Protein AF-A0A959ED00-F1 (afdb_monomer)

Nearest PDB structures (foldseek):
  4ecg-assembly1_A  TM=7.908E-01  e=2.233E-05  Parabacteroides distasonis ATCC 8503
  7xrx-assembly2_B  TM=7.151E-01  e=1.431E-04  Pseudomonas aeruginosa PAO1
  4k0d-assembly1_B  TM=6.100E-01  e=2.423E-02  Anaeromyxobacter dehalogenans 2CP-C
  9jr3-assembly1_R  TM=2.227E-01  e=6.399E-01  Homo sapiens
  9jr2-assembly1_R  TM=2.114E-01  e=5.129E-01  Homo sapiens

Solvent-accessible surface area (backbone atoms only — not comparable to full-atom values): 15881 Å² total; per-residue (Å²): 137,88,83,83,84,86,88,86,85,85,83,84,81,86,80,83,89,78,89,81,84,88,86,88,79,88,84,85,74,87,70,72,66,60,67,70,60,62,77,76,73,77,82,73,72,82,81,67,90,62,58,95,82,68,64,95,68,62,54,44,62,52,38,44,49,44,44,66,71,44,51,51,52,40,42,52,49,32,40,52,29,31,50,49,27,40,54,29,46,55,51,21,74,78,53,69,44,71,72,32,52,51,51,28,52,49,29,46,52,53,26,54,56,42,41,68,76,44,62,43,58,65,52,67,44,29,44,76,63,34,44,59,39,39,41,54,26,69,50,46,38,66,70,54,35,51,51,34,30,74,68,65,60,79,82,69,80,70,40,85,48,37,46,37,30,54,34,29,50,35,34,66,73,44,54,76,37,98,43,71,67,54,35,49,50,48,51,60,28,85,93,47,48,30,50,37,54,46,54,52,49,43,43,51,51,51,39,52,54,44,44,50,28,41,38,29,44,77,72,69,49,45,48,60,57,46,29,69,33,68,62,82,49,90,82,15,43,59,40,48,52,54,51,29,43,49,50,42,50,47,44,46,54,45,51,52,44,17,38,20,70,1,75,72,47,86,68,49,61,33,69,83,39,29,74,84,62,87

Structure (mmCIF, N/CA/C/O backbone):
data_AF-A0A959ED00-F1
#
_entry.id   AF-A0A959ED00-F1
#
loop_
_atom_site.group_PDB
_atom_site.id
_atom_site.type_symbol
_atom_site.label_atom_id
_atom_site.label_alt_id
_atom_site.label_comp_id
_atom_site.label_asym_id
_atom_site.label_entity_id
_atom_site.label_seq_id
_atom_site.pdbx_PDB_ins_code
_atom_site.Cartn_x
_atom_site.Cartn_y
_atom_site.Cartn_z
_atom_site.occupancy
_atom_site.B_iso_or_equiv
_atom_site.auth_seq_id
_atom_site.auth_comp_id
_atom_site.auth_asym_id
_atom_site.auth_atom_id
_atom_site.pdbx_PDB_model_num
ATOM 1 N N . MET A 1 1 ? -18.065 -37.333 17.021 1.00 40.34 1 MET A N 1
ATOM 2 C CA . MET A 1 1 ? -18.243 -37.596 15.577 1.00 40.34 1 MET A CA 1
ATOM 3 C C . MET A 1 1 ? -17.037 -38.395 15.111 1.00 40.34 1 MET A C 1
ATOM 5 O O . MET A 1 1 ? -15.941 -37.860 15.110 1.00 40.34 1 MET A O 1
ATOM 9 N N . ASN A 1 2 ? -17.226 -39.690 14.846 1.00 28.91 2 ASN A N 1
ATOM 10 C CA . ASN A 1 2 ? -16.173 -40.612 14.413 1.00 28.91 2 ASN A CA 1
ATOM 11 C C . ASN A 1 2 ? -16.111 -40.617 12.882 1.00 28.91 2 ASN A C 1
ATOM 13 O O . ASN A 1 2 ? -17.100 -40.988 12.251 1.00 28.91 2 ASN A O 1
ATOM 17 N N . TYR A 1 3 ? -14.968 -40.255 12.298 1.00 34.22 3 TYR A N 1
ATOM 18 C CA . TYR A 1 3 ? -14.706 -40.455 10.873 1.00 34.22 3 TYR A CA 1
ATOM 19 C C . TYR A 1 3 ? -13.852 -41.709 10.682 1.00 34.22 3 TYR A C 1
ATOM 21 O O . TYR A 1 3 ? -12.717 -41.794 11.142 1.00 34.22 3 TYR A O 1
ATOM 29 N N . ASN A 1 4 ? -14.458 -42.698 10.028 1.00 33.34 4 ASN A N 1
ATOM 30 C CA . ASN A 1 4 ? -13.874 -43.980 9.660 1.00 33.34 4 ASN A CA 1
ATOM 31 C C . ASN A 1 4 ? -13.193 -43.818 8.290 1.00 33.34 4 ASN A C 1
ATOM 33 O O . ASN A 1 4 ? -13.868 -43.539 7.299 1.00 33.34 4 ASN A O 1
ATOM 37 N N . LEU A 1 5 ? -11.871 -43.980 8.232 1.00 38.84 5 LEU A N 1
ATOM 38 C CA . LEU A 1 5 ? -11.115 -44.054 6.981 1.00 38.84 5 LEU A CA 1
ATOM 39 C C . LEU A 1 5 ? -11.203 -45.487 6.442 1.00 38.84 5 LEU A C 1
ATOM 41 O O . LEU A 1 5 ? -10.890 -46.436 7.154 1.00 38.84 5 LEU A O 1
ATOM 45 N N . ASN A 1 6 ? -11.639 -45.637 5.192 1.00 40.72 6 ASN A N 1
ATOM 46 C CA . ASN A 1 6 ? -11.704 -46.909 4.472 1.00 40.72 6 ASN A CA 1
ATOM 47 C C . ASN A 1 6 ? -10.416 -47.097 3.644 1.00 40.72 6 ASN A C 1
ATOM 49 O O . ASN A 1 6 ? -10.216 -46.341 2.691 1.00 40.72 6 ASN A O 1
ATOM 53 N N . PRO A 1 7 ? -9.541 -48.068 3.959 1.00 46.56 7 PRO A N 1
ATOM 54 C CA . PRO A 1 7 ? -8.414 -48.424 3.114 1.00 46.56 7 PRO A CA 1
ATOM 55 C C . PRO A 1 7 ? -8.768 -49.702 2.354 1.00 46.56 7 PRO A C 1
ATOM 57 O O . PRO A 1 7 ? -8.994 -50.714 3.002 1.00 46.56 7 PRO A O 1
ATOM 60 N N . ASN A 1 8 ? -8.841 -49.671 1.019 1.00 36.94 8 ASN A N 1
ATOM 61 C CA . ASN A 1 8 ? -8.553 -50.805 0.119 1.00 36.94 8 ASN A CA 1
ATOM 62 C C . ASN A 1 8 ? -9.025 -50.491 -1.311 1.00 36.94 8 ASN A C 1
ATOM 64 O O . ASN A 1 8 ? -10.190 -50.692 -1.642 1.00 36.94 8 ASN A O 1
ATOM 68 N N . LEU A 1 9 ? -8.100 -50.101 -2.191 1.00 36.09 9 LEU A N 1
ATOM 69 C CA . LEU A 1 9 ? -8.256 -50.314 -3.631 1.00 36.09 9 LEU A CA 1
ATOM 70 C C . LEU A 1 9 ? -6.921 -50.817 -4.204 1.00 36.09 9 LEU A C 1
ATOM 72 O O . LEU A 1 9 ? -6.078 -50.053 -4.661 1.00 36.09 9 LEU A O 1
ATOM 76 N N . ASN A 1 10 ? -6.718 -52.133 -4.121 1.00 36.78 10 ASN A N 1
ATOM 77 C CA . ASN A 1 10 ? -5.646 -52.844 -4.815 1.00 36.78 10 ASN A CA 1
ATOM 78 C C . ASN A 1 10 ? -6.100 -53.125 -6.256 1.00 36.78 10 ASN A C 1
ATOM 80 O O . ASN A 1 10 ? -6.962 -53.978 -6.468 1.00 36.78 10 ASN A O 1
ATOM 84 N N . LEU A 1 11 ? -5.513 -52.447 -7.247 1.00 35.88 11 LEU A N 1
ATOM 85 C CA . LEU A 1 11 ? -5.621 -52.847 -8.654 1.00 35.88 11 LEU A CA 1
ATOM 86 C C . LEU A 1 11 ? -4.475 -53.808 -9.004 1.00 35.88 11 LEU A C 1
ATOM 88 O O . LEU A 1 11 ? -3.349 -53.395 -9.262 1.00 35.88 11 LEU A O 1
ATOM 92 N N . ASN A 1 12 ? -4.790 -55.104 -9.031 1.00 36.34 12 ASN A N 1
ATOM 93 C CA . ASN A 1 12 ? -3.949 -56.149 -9.613 1.00 36.34 12 ASN A CA 1
ATOM 94 C C . ASN A 1 12 ? -4.150 -56.188 -11.137 1.00 36.34 12 ASN A C 1
ATOM 96 O O . ASN A 1 12 ? -5.190 -56.643 -11.614 1.00 36.34 12 ASN A O 1
ATOM 100 N N . LEU A 1 13 ? -3.149 -55.757 -11.906 1.00 36.47 13 LEU A N 1
ATOM 101 C CA . LEU A 1 13 ? -3.079 -55.967 -13.356 1.00 36.47 13 LEU A CA 1
ATOM 102 C C . LEU A 1 13 ? -2.233 -57.216 -13.648 1.00 36.47 13 LEU A C 1
ATOM 104 O O . LEU A 1 13 ? -1.008 -57.165 -13.700 1.00 36.47 13 LEU A O 1
ATOM 108 N N . ASN A 1 14 ? -2.913 -58.349 -13.839 1.00 38.00 14 ASN A N 1
ATOM 109 C CA . ASN A 1 14 ? -2.342 -59.574 -14.399 1.00 38.00 14 ASN A CA 1
ATOM 110 C C . ASN A 1 14 ? -2.213 -59.423 -15.923 1.00 38.00 14 ASN A C 1
ATOM 112 O O . ASN A 1 14 ? -3.215 -59.501 -16.634 1.00 38.00 14 ASN A O 1
ATOM 116 N N . LEU A 1 15 ? -0.993 -59.246 -16.436 1.00 38.25 15 LEU A N 1
ATOM 117 C CA . LEU A 1 15 ? -0.709 -59.337 -17.870 1.00 38.25 15 LEU A CA 1
ATOM 118 C C . LEU A 1 15 ? -0.074 -60.692 -18.194 1.00 38.25 15 LEU A C 1
ATOM 120 O O . LEU A 1 15 ? 1.008 -61.047 -17.733 1.00 38.25 15 LEU A O 1
ATOM 124 N N . ASN A 1 16 ? -0.824 -61.452 -18.983 1.00 36.69 16 ASN A N 1
ATOM 125 C CA . ASN A 1 16 ? -0.569 -62.822 -19.393 1.00 36.69 16 ASN A CA 1
ATOM 126 C C . ASN A 1 16 ? 0.487 -62.839 -20.518 1.00 36.69 16 ASN A C 1
ATOM 128 O O . ASN A 1 16 ? 0.230 -62.371 -21.627 1.00 36.69 16 ASN A O 1
ATOM 132 N N . LEU A 1 17 ? 1.686 -63.353 -20.233 1.00 40.28 17 LEU A N 1
ATOM 133 C CA . LEU A 1 17 ? 2.778 -63.505 -21.199 1.00 40.28 17 LEU A CA 1
ATOM 134 C C . LEU A 1 17 ? 2.593 -64.791 -22.014 1.00 40.28 17 LEU A C 1
ATOM 136 O O . LEU A 1 17 ? 3.079 -65.850 -21.621 1.00 40.28 17 LEU A O 1
ATOM 140 N N . ASN A 1 18 ? 1.958 -64.691 -23.183 1.00 38.94 18 ASN A N 1
ATOM 141 C CA . ASN A 1 18 ? 2.002 -65.758 -24.183 1.00 38.94 18 ASN A CA 1
ATOM 142 C C . ASN A 1 18 ? 3.029 -65.444 -25.275 1.00 38.94 18 ASN A C 1
ATOM 144 O O . ASN A 1 18 ? 2.849 -64.569 -26.119 1.00 38.94 18 ASN A O 1
ATOM 148 N N . LYS A 1 19 ? 4.117 -66.218 -25.239 1.00 45.34 19 LYS A N 1
ATOM 149 C CA . LYS A 1 19 ? 5.114 -66.371 -26.299 1.00 45.34 19 LYS A CA 1
ATOM 150 C C . LYS A 1 19 ? 4.460 -66.944 -27.554 1.00 45.34 19 LYS A C 1
ATOM 152 O O . LYS A 1 19 ? 3.891 -68.024 -27.474 1.00 45.34 19 LYS A O 1
ATOM 157 N N . THR A 1 20 ? 4.670 -66.314 -28.707 1.00 39.03 20 THR A N 1
ATOM 158 C CA . THR A 1 20 ? 4.864 -67.015 -29.989 1.00 39.03 20 THR A CA 1
ATOM 159 C C . THR A 1 20 ? 5.664 -66.133 -30.959 1.00 39.03 20 THR A C 1
ATOM 161 O O . THR A 1 20 ? 5.238 -65.065 -31.376 1.00 39.03 20 THR A O 1
ATOM 164 N N . THR A 1 21 ? 6.851 -66.601 -31.322 1.00 41.66 21 THR A N 1
ATOM 165 C CA . THR A 1 21 ? 7.478 -66.423 -32.644 1.00 41.66 21 THR A CA 1
ATOM 166 C C . THR A 1 21 ? 7.529 -67.840 -33.253 1.00 41.66 21 THR A C 1
ATOM 168 O O . THR A 1 21 ? 7.563 -68.784 -32.454 1.00 41.66 21 THR A O 1
ATOM 171 N N . PRO A 1 22 ? 7.541 -68.065 -34.593 1.00 45.81 22 PRO A N 1
ATOM 172 C CA . PRO A 1 22 ? 8.470 -67.365 -35.485 1.00 45.81 22 PRO A CA 1
ATOM 173 C C . PRO A 1 22 ? 8.115 -67.223 -36.995 1.00 45.81 22 PRO A C 1
ATOM 175 O O . PRO A 1 22 ? 7.184 -67.819 -37.519 1.00 45.81 22 PRO A O 1
ATOM 178 N N . MET A 1 23 ? 9.024 -66.501 -37.671 1.00 36.38 23 MET A N 1
ATOM 179 C CA . MET A 1 23 ? 9.561 -66.706 -39.034 1.00 36.38 23 MET A CA 1
ATOM 180 C C . MET A 1 23 ? 8.878 -66.094 -40.280 1.00 36.38 23 MET A C 1
ATOM 182 O O . MET A 1 23 ? 7.854 -66.553 -40.765 1.00 36.38 23 MET A O 1
ATOM 186 N N . LEU A 1 24 ? 9.683 -65.204 -40.889 1.00 39.94 24 LEU A N 1
ATOM 187 C CA . LEU A 1 24 ? 9.955 -65.010 -42.324 1.00 39.94 24 LEU A CA 1
ATOM 188 C C . LEU A 1 24 ? 8.980 -64.159 -43.156 1.00 39.94 24 LEU A C 1
ATOM 190 O O . LEU A 1 24 ? 8.046 -64.673 -43.751 1.00 39.94 24 LEU A O 1
ATOM 194 N N . SER A 1 25 ? 9.409 -62.935 -43.475 1.00 35.31 25 SER A N 1
ATOM 195 C CA . SER A 1 25 ? 9.790 -62.663 -44.866 1.00 35.31 25 SER A CA 1
ATOM 196 C C . SER A 1 25 ? 10.824 -61.545 -44.956 1.00 35.31 25 SER A C 1
ATOM 198 O O . SER A 1 25 ? 10.741 -60.529 -44.273 1.00 35.31 25 SER A O 1
ATOM 200 N N . LYS A 1 26 ? 11.810 -61.787 -45.820 1.00 52.16 26 LYS A N 1
ATOM 201 C CA . LYS A 1 26 ? 12.806 -60.849 -46.347 1.00 52.16 26 LYS A CA 1
ATOM 202 C C . LYS A 1 26 ? 12.167 -59.519 -46.785 1.00 52.16 26 LYS A C 1
ATOM 204 O O . LYS A 1 26 ? 10.967 -59.479 -47.004 1.00 52.16 26 LYS A O 1
ATOM 209 N N . TYR A 1 27 ? 13.024 -58.512 -46.980 1.00 45.66 27 TYR A N 1
ATOM 210 C CA . TYR A 1 27 ? 12.819 -57.192 -47.613 1.00 45.66 27 TYR A CA 1
ATOM 211 C C . TYR A 1 27 ? 12.960 -56.009 -46.641 1.00 45.66 27 TYR A C 1
ATOM 213 O O . TYR A 1 27 ? 12.000 -55.430 -46.153 1.00 45.66 27 TYR A O 1
ATOM 221 N N . PHE A 1 28 ? 14.219 -55.630 -46.412 1.00 52.16 28 PHE A N 1
ATOM 222 C CA . PHE A 1 28 ? 14.605 -54.267 -46.046 1.00 52.16 28 PHE A CA 1
ATOM 223 C C . PHE A 1 28 ? 14.540 -53.386 -47.308 1.00 52.16 28 PHE A C 1
ATOM 225 O O . PHE A 1 28 ? 15.007 -53.816 -48.364 1.00 52.16 28 PHE A O 1
ATOM 232 N N . PRO A 1 29 ? 14.067 -52.140 -47.189 1.00 44.75 29 PRO A N 1
ATOM 233 C CA . PRO A 1 29 ? 14.896 -51.016 -47.632 1.00 44.75 29 PRO A CA 1
ATOM 234 C C . PRO A 1 29 ? 14.849 -49.918 -46.555 1.00 44.75 29 PRO A C 1
ATOM 236 O O . PRO A 1 29 ? 13.807 -49.337 -46.283 1.00 44.75 29 PRO A O 1
ATOM 239 N N . HIS A 1 30 ? 15.884 -49.730 -45.735 1.00 46.16 30 HIS A N 1
ATOM 240 C CA . HIS A 1 30 ? 16.976 -48.745 -45.878 1.00 46.16 30 HIS A CA 1
ATOM 241 C C . HIS A 1 30 ? 16.571 -47.289 -46.220 1.00 46.16 30 HIS A C 1
ATOM 243 O O . HIS A 1 30 ? 17.440 -46.426 -46.262 1.00 46.16 30 HIS A O 1
ATOM 249 N N . SER A 1 31 ? 15.281 -46.963 -46.353 1.00 48.56 31 SER A N 1
ATOM 250 C CA . SER A 1 31 ? 14.802 -45.612 -46.691 1.00 48.56 31 SER A CA 1
ATOM 251 C C . SER A 1 31 ? 14.265 -44.797 -45.510 1.00 48.56 31 SER A C 1
ATOM 253 O O . SER A 1 31 ? 13.971 -43.624 -45.698 1.00 48.56 31 SER A O 1
ATOM 255 N N . LEU A 1 32 ? 14.189 -45.348 -44.290 1.00 47.22 32 LEU A N 1
ATOM 256 C CA . LEU A 1 32 ? 13.779 -44.575 -43.102 1.00 47.22 32 LEU A CA 1
ATOM 257 C C . LEU A 1 32 ? 14.931 -44.090 -42.208 1.00 47.22 32 LEU A C 1
ATOM 259 O O . LEU A 1 32 ? 14.713 -43.231 -41.362 1.00 47.22 32 LEU A O 1
ATOM 263 N N . ILE A 1 33 ? 16.160 -44.577 -42.402 1.00 49.53 33 ILE A N 1
ATOM 264 C CA . ILE A 1 33 ? 17.316 -44.161 -41.581 1.00 49.53 33 ILE A CA 1
ATOM 265 C C . ILE A 1 33 ? 18.069 -42.976 -42.215 1.00 49.53 33 ILE A C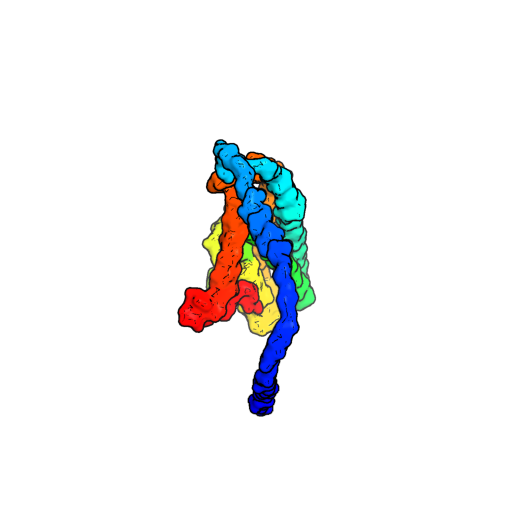 1
ATOM 267 O O . ILE A 1 33 ? 18.738 -42.222 -41.517 1.00 49.53 33 ILE A O 1
ATOM 271 N N . VAL A 1 34 ? 17.885 -42.720 -43.514 1.00 48.66 34 VAL A N 1
ATOM 272 C CA . VAL A 1 34 ? 18.532 -41.586 -44.200 1.00 48.66 34 VAL A CA 1
ATOM 273 C C . VAL A 1 34 ? 17.790 -40.260 -43.962 1.00 48.66 34 VAL A C 1
ATOM 275 O O . VAL A 1 34 ? 18.415 -39.204 -43.968 1.00 48.66 34 VAL A O 1
ATOM 278 N N . LEU A 1 35 ? 16.488 -40.285 -43.646 1.00 47.22 35 LEU A N 1
ATOM 279 C CA . LEU A 1 35 ? 15.715 -39.061 -43.385 1.00 47.22 35 LEU A CA 1
ATOM 280 C C . LEU A 1 35 ? 15.913 -38.505 -41.958 1.00 47.22 35 LEU A C 1
ATOM 282 O O . LEU A 1 35 ? 15.714 -37.317 -41.731 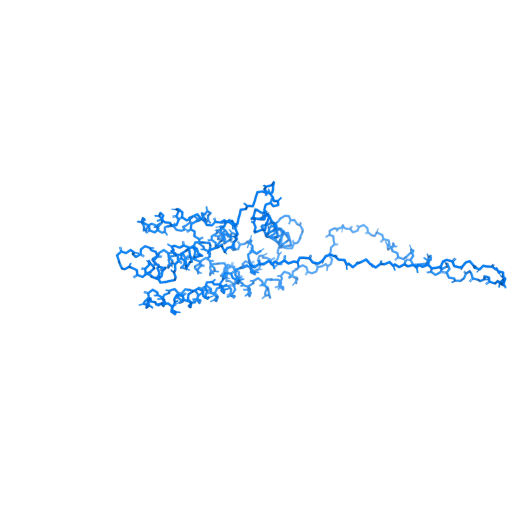1.00 47.22 35 LEU A O 1
ATOM 286 N N . SER A 1 36 ? 16.384 -39.331 -41.015 1.00 49.16 36 SER A N 1
ATOM 287 C CA . SER A 1 36 ? 16.730 -38.900 -39.650 1.00 49.16 36 SER A CA 1
ATOM 288 C C . SER A 1 36 ? 18.163 -38.356 -39.523 1.00 49.16 36 SER A C 1
ATOM 290 O O . SER A 1 36 ? 18.494 -37.771 -38.496 1.00 49.16 36 SER A O 1
ATOM 292 N N . GLY A 1 37 ? 19.012 -38.537 -40.543 1.00 52.59 37 GLY A N 1
ATOM 293 C CA . GLY A 1 37 ? 20.396 -38.040 -40.558 1.00 52.59 37 GLY A CA 1
ATOM 294 C C . GLY A 1 37 ? 20.579 -36.678 -41.236 1.00 52.59 37 GLY A C 1
ATOM 295 O O . GLY A 1 37 ? 21.601 -36.033 -41.036 1.00 52.59 37 GLY A O 1
ATOM 296 N N . ILE A 1 38 ? 19.596 -36.216 -42.017 1.00 52.25 38 ILE A N 1
ATOM 297 C CA . ILE A 1 38 ? 19.691 -34.960 -42.787 1.00 52.25 38 ILE A CA 1
ATOM 298 C C . ILE A 1 38 ? 19.173 -33.747 -41.988 1.00 52.25 38 ILE A C 1
ATOM 300 O O . ILE A 1 38 ? 19.571 -32.620 -42.259 1.00 52.25 38 ILE A O 1
ATOM 304 N N . LEU A 1 39 ? 18.381 -33.963 -40.930 1.00 50.84 39 LEU A N 1
ATOM 305 C CA . LEU A 1 39 ? 17.915 -32.896 -40.027 1.00 50.84 39 LEU A CA 1
ATOM 306 C C . LEU A 1 39 ? 18.934 -32.492 -38.944 1.00 50.84 39 LEU A C 1
ATOM 308 O O . LEU A 1 39 ? 18.686 -31.548 -38.203 1.00 50.84 39 LEU A O 1
ATOM 312 N N . LEU A 1 40 ? 20.085 -33.169 -38.855 1.00 51.22 40 LEU A N 1
ATOM 313 C CA . LEU A 1 40 ? 21.154 -32.840 -37.899 1.00 51.22 40 LEU A CA 1
ATOM 314 C C . LEU A 1 40 ? 22.288 -31.997 -38.507 1.00 51.22 40 LEU A C 1
ATOM 316 O O . LEU A 1 40 ? 23.241 -31.676 -37.806 1.00 51.22 40 LEU A O 1
ATOM 320 N N . LEU A 1 41 ? 22.200 -31.623 -39.790 1.00 50.47 41 LEU A N 1
ATOM 321 C CA . LEU A 1 41 ? 23.260 -30.882 -40.492 1.00 50.47 41 LEU A CA 1
ATOM 322 C C . LEU A 1 41 ? 22.850 -29.474 -40.958 1.00 50.47 41 LEU A C 1
ATOM 324 O O . LEU A 1 41 ? 23.625 -28.826 -41.652 1.00 50.47 41 LEU A O 1
ATOM 328 N N . SER A 1 42 ? 21.678 -28.964 -40.561 1.00 48.94 42 SER A N 1
ATOM 329 C CA . SER A 1 42 ? 21.234 -27.602 -40.917 1.00 48.94 42 SER A CA 1
ATOM 330 C C . SER A 1 42 ? 21.244 -26.599 -39.755 1.00 48.94 42 SER A C 1
ATOM 332 O O . SER A 1 42 ? 20.601 -25.561 -39.860 1.00 48.94 42 SER A O 1
ATOM 334 N N . ALA A 1 43 ? 21.945 -26.885 -38.651 1.00 47.69 43 ALA A N 1
ATOM 335 C CA . ALA A 1 43 ? 22.008 -25.998 -37.478 1.00 47.69 43 ALA A CA 1
ATOM 336 C C . ALA A 1 43 ? 23.365 -25.294 -37.274 1.00 47.69 43 ALA A C 1
ATOM 338 O O . ALA A 1 43 ? 23.580 -24.676 -36.239 1.00 47.69 43 ALA A O 1
ATOM 339 N N . CYS A 1 44 ? 24.263 -25.334 -38.259 1.00 47.47 44 CYS A N 1
ATOM 340 C CA . CYS A 1 44 ? 25.434 -24.459 -38.282 1.00 47.47 44 CYS A CA 1
ATOM 341 C C . CYS A 1 44 ? 25.336 -23.544 -39.501 1.00 47.47 44 CYS A C 1
ATOM 343 O O . CYS A 1 44 ? 25.874 -23.845 -40.565 1.00 47.47 44 CYS A O 1
ATOM 345 N N . SER A 1 45 ? 24.622 -22.428 -39.350 1.00 45.12 45 SER A N 1
ATOM 346 C CA . SER A 1 45 ? 24.979 -21.228 -40.102 1.00 45.12 45 SER A CA 1
ATOM 347 C C . SER A 1 45 ? 26.404 -20.850 -39.709 1.00 45.12 45 SER A C 1
ATOM 349 O O . SER A 1 45 ? 26.743 -20.916 -38.529 1.00 45.12 45 SER A O 1
ATOM 351 N N . GLU A 1 46 ? 27.235 -20.500 -40.687 1.00 45.31 46 GLU A N 1
ATOM 352 C CA . GLU A 1 46 ? 28.574 -19.969 -40.448 1.00 45.31 46 GLU A CA 1
ATOM 353 C C . GLU A 1 46 ? 28.505 -18.866 -39.385 1.00 45.31 46 GLU A C 1
ATOM 355 O O . GLU A 1 46 ? 27.831 -17.853 -39.586 1.00 45.31 46 GLU A O 1
ATOM 360 N N . ASP A 1 47 ? 29.183 -19.094 -38.256 1.00 50.16 47 ASP A N 1
ATOM 361 C CA . ASP A 1 47 ? 29.422 -18.100 -37.213 1.00 50.16 47 ASP A CA 1
ATOM 362 C C . ASP A 1 47 ? 30.201 -16.947 -37.853 1.00 50.16 47 ASP A C 1
ATOM 364 O O . ASP A 1 47 ? 31.434 -16.919 -37.912 1.00 50.16 47 ASP A O 1
ATOM 368 N N . LYS A 1 48 ? 29.467 -15.967 -38.380 1.00 50.47 48 LYS A N 1
ATOM 369 C CA . LYS A 1 48 ? 29.995 -14.614 -38.446 1.00 50.47 48 LYS A CA 1
ATOM 370 C C . LYS A 1 48 ? 30.201 -14.235 -36.995 1.00 50.47 48 LYS A C 1
ATOM 372 O O . LYS A 1 48 ? 29.241 -14.291 -36.239 1.00 50.47 48 LYS A O 1
ATOM 377 N N . GLY A 1 49 ? 31.435 -13.910 -36.617 1.00 51.03 49 GLY A N 1
ATOM 378 C CA . GLY A 1 49 ? 31.793 -13.429 -35.284 1.00 51.03 49 GLY A CA 1
ATOM 379 C C . GLY A 1 49 ? 31.095 -12.110 -34.946 1.00 51.03 49 GLY A C 1
ATOM 380 O O . GLY A 1 49 ? 31.747 -11.074 -34.850 1.00 51.03 49 GLY A O 1
ATOM 381 N N . GLY A 1 50 ? 29.773 -12.156 -34.821 1.00 55.03 50 GLY A N 1
ATOM 382 C CA . GLY A 1 50 ? 28.939 -11.142 -34.220 1.00 55.03 50 GLY A CA 1
ATOM 383 C C . GLY A 1 50 ? 29.142 -11.204 -32.721 1.00 55.03 50 GLY A C 1
ATOM 384 O O . GLY A 1 50 ? 29.448 -12.251 -32.141 1.00 55.03 50 GLY A O 1
ATOM 385 N N . ASN A 1 51 ? 29.029 -10.049 -32.088 1.00 55.69 51 ASN A N 1
ATOM 386 C CA . ASN A 1 51 ? 29.053 -9.994 -30.641 1.00 55.69 51 ASN A CA 1
ATOM 387 C C . ASN A 1 51 ? 27.882 -10.865 -30.127 1.00 55.69 51 ASN A C 1
ATOM 389 O O . ASN A 1 51 ? 26.766 -10.672 -30.593 1.00 55.69 51 ASN A O 1
ATOM 393 N N . PRO A 1 52 ? 28.060 -11.811 -29.185 1.00 55.91 52 PRO A N 1
ATOM 394 C CA . PRO A 1 52 ? 26.931 -12.548 -28.599 1.00 55.91 52 PRO A CA 1
ATOM 395 C C . PRO A 1 52 ? 25.919 -11.630 -27.880 1.00 55.91 52 PRO A C 1
ATOM 397 O O . PRO A 1 52 ? 24.837 -12.076 -27.508 1.00 55.91 52 PRO A O 1
ATOM 400 N N . CYS A 1 53 ? 26.260 -10.348 -27.701 1.00 54.19 53 CYS A N 1
ATOM 401 C CA . CYS A 1 53 ? 25.377 -9.275 -27.246 1.00 54.19 53 CYS A CA 1
ATOM 402 C C . CYS A 1 53 ? 24.781 -8.419 -28.388 1.00 54.19 53 CYS A C 1
ATOM 404 O O . CYS A 1 53 ? 24.047 -7.473 -28.107 1.00 54.19 53 CYS A O 1
ATOM 406 N N . GLU A 1 54 ? 25.119 -8.684 -29.653 1.00 50.44 54 GLU A N 1
ATOM 407 C CA . GLU A 1 54 ? 24.482 -8.074 -30.823 1.00 50.44 54 GLU A CA 1
ATOM 408 C C . GLU A 1 54 ? 23.110 -8.721 -30.990 1.00 50.44 54 GLU A C 1
ATOM 410 O O . GLU A 1 54 ? 22.977 -9.928 -31.183 1.00 50.44 54 GLU A O 1
ATOM 415 N N . SER A 1 55 ? 22.073 -7.916 -30.822 1.00 62.97 55 SER A N 1
ATOM 416 C CA . SER A 1 55 ? 20.699 -8.3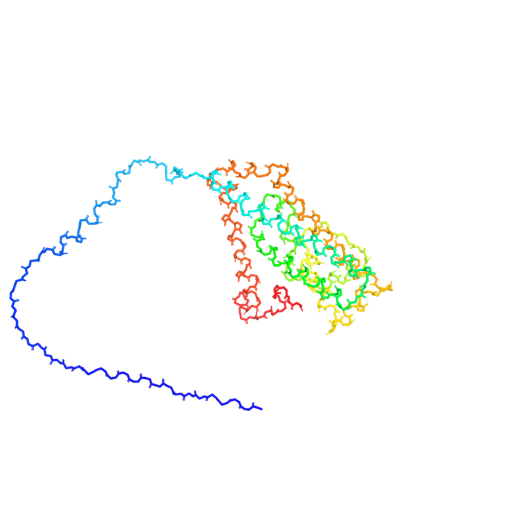79 -30.823 1.00 62.97 55 SER A CA 1
ATOM 417 C C . SER A 1 55 ? 19.871 -7.369 -31.599 1.00 62.97 55 SER A C 1
ATOM 419 O O . SER A 1 55 ? 19.713 -6.238 -31.144 1.00 62.97 55 SER A O 1
ATOM 421 N N . ASP A 1 56 ? 19.269 -7.815 -32.702 1.00 67.44 56 ASP A N 1
ATOM 422 C CA . ASP A 1 56 ? 18.278 -7.061 -33.489 1.00 67.44 56 ASP A CA 1
ATOM 423 C C . ASP A 1 56 ? 16.937 -6.889 -32.741 1.00 67.44 56 ASP A C 1
ATOM 425 O O . ASP A 1 56 ? 15.929 -6.467 -33.305 1.00 67.44 56 ASP A O 1
ATOM 429 N N . PHE A 1 57 ? 16.879 -7.275 -31.462 1.00 81.62 57 PHE A N 1
ATOM 430 C CA . PHE A 1 57 ? 15.696 -7.111 -30.634 1.00 81.62 57 PHE A CA 1
ATOM 431 C C . PHE A 1 57 ? 15.421 -5.631 -30.344 1.00 81.62 57 PHE A C 1
ATOM 433 O O . PHE A 1 57 ? 16.208 -4.945 -29.690 1.00 81.62 57 PHE A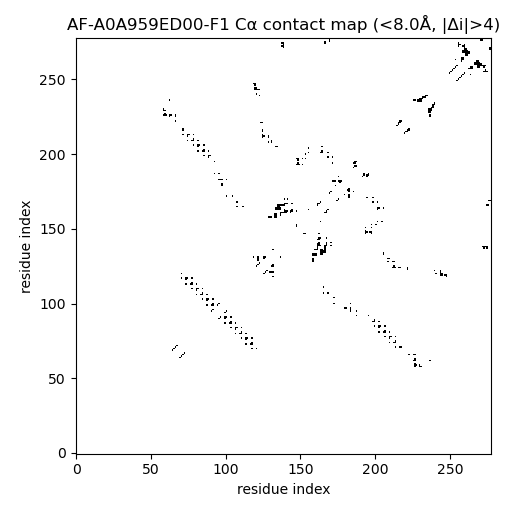 O 1
ATOM 440 N N . GLU A 1 58 ? 14.240 -5.179 -30.761 1.00 87.62 58 GLU A N 1
ATOM 441 C CA . GLU A 1 58 ? 13.714 -3.828 -30.552 1.00 87.62 58 GLU A CA 1
ATOM 442 C C . GLU A 1 58 ? 13.338 -3.581 -29.077 1.00 87.62 58 GLU A C 1
ATOM 444 O O . GLU A 1 58 ? 12.166 -3.492 -28.697 1.00 87.62 58 GLU A O 1
ATOM 449 N N . GLN A 1 59 ? 14.352 -3.467 -28.211 1.00 91.94 59 GLN A N 1
ATOM 450 C CA . GLN A 1 59 ? 14.186 -3.257 -26.768 1.00 91.94 59 GLN A CA 1
ATOM 451 C C . GLN A 1 59 ? 13.338 -2.029 -26.450 1.00 91.94 59 GLN A C 1
ATOM 453 O O . GLN A 1 59 ? 12.478 -2.078 -25.575 1.00 91.94 59 GLN A O 1
ATOM 458 N N . LYS A 1 60 ? 13.533 -0.937 -27.193 1.00 94.75 60 LYS A N 1
ATOM 459 C CA . LYS A 1 60 ? 12.771 0.296 -26.993 1.00 94.75 60 LYS A CA 1
ATOM 460 C C . LYS A 1 60 ? 11.271 0.082 -27.213 1.00 94.75 60 LYS A C 1
ATOM 462 O O . LYS A 1 60 ? 10.469 0.601 -26.441 1.00 94.75 60 LYS A O 1
ATOM 467 N N . SER A 1 61 ? 10.882 -0.718 -28.208 1.00 95.50 61 SER A N 1
ATOM 468 C CA . SER A 1 61 ? 9.477 -1.076 -28.440 1.00 95.50 61 SER A CA 1
ATOM 469 C C . SER A 1 61 ? 8.916 -1.961 -27.328 1.00 95.50 61 SER A C 1
ATOM 471 O O . SER A 1 61 ? 7.788 -1.732 -26.890 1.00 95.50 61 SER A O 1
ATOM 473 N N . LEU A 1 62 ? 9.698 -2.927 -26.825 1.00 95.50 62 LEU A N 1
ATOM 474 C CA . LEU A 1 62 ? 9.313 -3.711 -25.647 1.00 95.50 62 LEU A CA 1
ATOM 475 C C . LEU A 1 62 ? 9.072 -2.794 -24.443 1.00 95.50 62 LEU A C 1
ATOM 477 O O . LEU A 1 62 ? 8.025 -2.881 -23.808 1.00 95.50 62 LEU A O 1
ATOM 481 N N . PHE A 1 63 ? 10.023 -1.915 -24.130 1.00 97.25 63 PHE A N 1
ATOM 482 C CA . PHE A 1 63 ? 9.948 -1.050 -22.956 1.00 97.25 63 PHE A CA 1
ATOM 483 C C . PHE A 1 63 ? 8.823 -0.028 -23.065 1.00 97.25 63 PHE A C 1
ATOM 485 O O . PHE A 1 63 ? 8.140 0.203 -22.073 1.00 97.25 63 PHE A O 1
ATOM 492 N N . ALA A 1 64 ? 8.572 0.520 -24.257 1.00 98.19 64 ALA A N 1
ATOM 493 C CA . ALA A 1 64 ? 7.408 1.366 -24.497 1.00 98.19 64 ALA A CA 1
ATOM 494 C C . ALA A 1 64 ? 6.110 0.608 -24.194 1.00 98.19 64 ALA A C 1
ATOM 496 O O . ALA A 1 64 ? 5.287 1.089 -23.425 1.00 98.19 64 ALA A O 1
ATOM 497 N N . ASN A 1 65 ? 5.963 -0.621 -24.697 1.00 98.31 65 ASN A N 1
ATOM 498 C CA . ASN A 1 65 ? 4.789 -1.438 -24.401 1.00 98.31 65 ASN A CA 1
ATOM 499 C C . ASN A 1 65 ? 4.654 -1.763 -22.901 1.00 98.31 65 ASN A C 1
ATOM 501 O O . ASN A 1 65 ? 3.557 -1.691 -22.354 1.00 98.31 65 ASN A O 1
ATOM 505 N N . VAL A 1 66 ? 5.752 -2.112 -22.226 1.00 98.31 66 VAL A N 1
ATOM 506 C CA . VAL A 1 66 ? 5.746 -2.407 -20.784 1.00 98.31 66 VAL A CA 1
ATOM 507 C C . VAL A 1 66 ? 5.375 -1.166 -19.967 1.00 98.31 66 VAL A C 1
ATOM 509 O O . VAL A 1 66 ? 4.536 -1.257 -19.073 1.00 98.31 66 VAL A O 1
ATOM 512 N N . ALA A 1 67 ? 5.938 -0.001 -20.285 1.00 98.62 67 ALA A N 1
ATOM 513 C CA . ALA A 1 67 ? 5.598 1.243 -19.604 1.00 98.62 67 ALA A CA 1
ATOM 514 C C . ALA A 1 67 ? 4.125 1.621 -19.837 1.00 98.62 67 ALA A C 1
ATOM 516 O O . ALA A 1 67 ? 3.376 1.796 -18.876 1.00 98.62 67 ALA A O 1
ATOM 517 N N . ASP A 1 68 ? 3.697 1.675 -21.099 1.00 98.69 68 ASP A N 1
ATOM 518 C CA . ASP A 1 68 ? 2.407 2.250 -21.501 1.00 98.69 68 ASP A CA 1
ATOM 519 C C . ASP A 1 68 ? 1.214 1.356 -21.207 1.00 98.69 68 ASP A C 1
ATOM 521 O O . ASP A 1 68 ? 0.134 1.854 -20.900 1.00 98.69 68 ASP A O 1
ATOM 525 N N . ASN A 1 69 ? 1.393 0.039 -21.317 1.00 98.62 69 ASN A N 1
ATOM 526 C CA . ASN A 1 69 ? 0.283 -0.909 -21.256 1.00 98.62 69 ASN A CA 1
ATOM 527 C C . ASN A 1 69 ? 0.287 -1.760 -19.981 1.00 98.62 69 ASN A C 1
ATOM 529 O O . ASN A 1 69 ? -0.701 -2.445 -19.712 1.00 98.62 69 ASN A O 1
ATOM 533 N N . ILE A 1 70 ? 1.360 -1.721 -19.181 1.00 98.56 70 ILE A N 1
ATOM 534 C CA . ILE A 1 70 ? 1.482 -2.534 -17.963 1.00 98.56 70 ILE A CA 1
ATOM 535 C C . ILE A 1 70 ? 1.724 -1.655 -16.736 1.00 98.56 70 ILE A C 1
ATOM 537 O O . ILE A 1 70 ? 0.856 -1.600 -15.862 1.00 98.56 70 ILE A O 1
ATOM 541 N N . ILE A 1 71 ? 2.861 -0.958 -16.671 1.00 98.75 71 ILE A N 1
ATOM 542 C CA . ILE A 1 71 ? 3.298 -0.259 -15.453 1.00 98.75 71 ILE A CA 1
ATOM 543 C C . ILE A 1 71 ? 2.425 0.967 -15.171 1.00 98.75 71 ILE A C 1
ATOM 545 O O . ILE A 1 71 ? 1.789 1.035 -14.119 1.00 98.75 71 ILE A O 1
ATOM 549 N N . ILE A 1 72 ? 2.333 1.905 -16.120 1.00 98.81 72 ILE A N 1
ATOM 550 C CA . ILE A 1 72 ? 1.566 3.147 -15.942 1.00 98.81 72 ILE A CA 1
ATOM 551 C C . ILE A 1 72 ? 0.080 2.849 -15.681 1.00 98.81 72 ILE A C 1
ATOM 553 O O . ILE A 1 72 ? -0.459 3.359 -14.696 1.00 98.81 72 ILE A O 1
ATOM 557 N N . PRO A 1 73 ? -0.601 1.978 -16.458 1.00 98.88 73 PRO A N 1
ATOM 558 C CA . PRO A 1 73 ? -1.977 1.599 -16.147 1.00 98.88 73 PRO A CA 1
ATOM 559 C C . PRO A 1 73 ? -2.116 0.873 -14.805 1.00 98.88 73 PRO A C 1
ATOM 561 O O . PRO A 1 73 ? -3.150 0.988 -14.153 1.00 98.88 73 PRO A O 1
ATOM 564 N N . GLY A 1 74 ? -1.101 0.110 -14.388 1.00 98.81 74 GLY A N 1
ATOM 565 C CA . GLY A 1 74 ? -1.062 -0.550 -13.086 1.00 98.81 74 GLY A CA 1
ATOM 566 C C . GLY A 1 74 ? -1.074 0.449 -11.931 1.00 98.81 74 GLY A C 1
ATOM 567 O O . GLY A 1 74 ? -1.929 0.341 -11.051 1.00 98.81 74 GLY A O 1
ATOM 568 N N . TYR A 1 75 ? -0.172 1.433 -11.957 1.00 98.88 75 TYR A N 1
ATOM 569 C CA . TYR A 1 75 ? -0.124 2.493 -10.946 1.00 98.88 75 TYR A CA 1
ATOM 570 C C . TYR A 1 75 ? -1.330 3.428 -11.014 1.00 98.88 75 TYR A C 1
ATOM 572 O O . TYR A 1 75 ? -1.806 3.874 -9.974 1.00 98.88 75 TYR A O 1
ATOM 580 N N . SER A 1 76 ? -1.875 3.678 -12.207 1.00 98.88 76 SER A N 1
ATOM 581 C CA . SER A 1 76 ? -3.121 4.433 -12.362 1.00 98.88 76 SER A CA 1
ATOM 582 C C . SER A 1 76 ? -4.296 3.725 -11.680 1.00 98.88 76 SER A C 1
ATOM 584 O O . SER A 1 76 ? -5.035 4.365 -10.937 1.00 98.88 76 SER A O 1
ATOM 586 N N . ARG A 1 77 ? -4.428 2.401 -11.847 1.00 98.88 77 ARG A N 1
ATOM 587 C CA . ARG A 1 77 ? -5.438 1.611 -11.124 1.00 98.88 77 ARG A CA 1
ATOM 588 C C . ARG A 1 77 ? -5.201 1.605 -9.617 1.00 98.88 77 ARG A C 1
ATOM 590 O O . ARG A 1 77 ? -6.152 1.799 -8.878 1.00 98.88 77 ARG A O 1
ATOM 597 N N . LEU A 1 78 ? -3.954 1.434 -9.164 1.00 98.88 78 LEU A N 1
ATOM 598 C CA . LEU A 1 78 ? -3.634 1.496 -7.733 1.00 98.88 78 LEU A CA 1
ATOM 599 C C . LEU A 1 78 ? -4.045 2.837 -7.119 1.00 98.88 78 LEU A C 1
ATOM 601 O O . LEU A 1 78 ? -4.667 2.846 -6.069 1.00 98.88 78 LEU A O 1
ATOM 605 N N . ASN A 1 79 ? -3.756 3.955 -7.786 1.00 98.88 79 ASN A N 1
ATOM 606 C CA . ASN A 1 79 ? -4.189 5.274 -7.323 1.00 98.88 79 ASN A CA 1
ATOM 607 C C . ASN A 1 79 ? -5.714 5.412 -7.278 1.00 98.88 79 ASN A C 1
ATOM 609 O O . ASN A 1 79 ? -6.236 6.020 -6.351 1.00 98.88 79 ASN A O 1
ATOM 613 N N . GLY A 1 80 ? -6.428 4.825 -8.244 1.00 98.88 80 GLY A N 1
ATOM 614 C CA . GLY A 1 80 ? -7.888 4.743 -8.201 1.00 98.88 80 GLY A CA 1
ATOM 615 C C . GLY A 1 80 ? -8.390 4.030 -6.944 1.00 98.88 80 GLY A C 1
ATOM 616 O O . GLY A 1 80 ? -9.246 4.567 -6.247 1.00 98.88 80 GLY A O 1
ATOM 617 N N . GLU A 1 81 ? -7.813 2.872 -6.611 1.00 98.94 81 GLU A N 1
ATOM 618 C CA . GLU A 1 81 ? -8.210 2.136 -5.405 1.00 98.94 81 GLU A CA 1
ATOM 619 C C . GLU A 1 81 ? -7.796 2.840 -4.109 1.00 98.94 81 GLU A C 1
ATOM 621 O O . GLU A 1 81 ? -8.599 2.918 -3.186 1.00 98.94 81 GLU A O 1
ATOM 626 N N . LEU A 1 82 ? -6.605 3.448 -4.046 1.00 98.94 82 LEU A N 1
ATOM 627 C CA . LEU A 1 82 ? -6.186 4.243 -2.884 1.00 98.94 82 LEU A CA 1
ATOM 628 C C . LEU A 1 82 ? -7.110 5.441 -2.644 1.00 98.94 82 LEU A C 1
ATOM 630 O O . LEU A 1 82 ? -7.419 5.751 -1.496 1.00 98.94 82 LEU A O 1
ATOM 634 N N . SER A 1 83 ? -7.597 6.076 -3.712 1.00 98.88 83 SER A N 1
ATOM 635 C CA . SER A 1 83 ? -8.575 7.157 -3.597 1.00 98.88 83 SER A CA 1
ATOM 636 C C . SER A 1 83 ? -9.940 6.642 -3.125 1.00 98.88 83 SER A C 1
ATOM 638 O O . SER A 1 83 ? -10.567 7.247 -2.256 1.00 98.88 83 SER A O 1
ATOM 640 N N . ASN A 1 84 ? -10.381 5.474 -3.608 1.00 98.88 84 ASN A N 1
ATOM 641 C CA . ASN A 1 84 ? -11.582 4.810 -3.089 1.00 98.88 84 ASN A CA 1
ATOM 642 C C . ASN A 1 84 ? -11.439 4.463 -1.598 1.00 98.88 84 ASN A C 1
ATOM 644 O O . ASN A 1 84 ? -12.370 4.689 -0.824 1.00 98.88 84 ASN A O 1
ATOM 648 N N . LEU A 1 85 ? -10.272 3.961 -1.186 1.00 98.94 85 LEU A N 1
ATOM 649 C CA . LEU A 1 85 ? -9.943 3.684 0.209 1.00 98.94 85 LEU A CA 1
ATOM 650 C C . LEU A 1 85 ? -9.987 4.962 1.047 1.00 98.94 85 LEU A C 1
ATOM 652 O O . LEU A 1 85 ? -10.663 4.975 2.072 1.00 98.94 85 LEU A O 1
ATOM 656 N N . ARG A 1 86 ? -9.368 6.053 0.578 1.00 98.88 86 ARG A N 1
ATOM 657 C CA . ARG A 1 86 ? -9.418 7.369 1.228 1.00 98.88 86 ARG A CA 1
ATOM 658 C C . ARG A 1 86 ? -10.852 7.843 1.451 1.00 98.88 86 ARG A C 1
ATOM 660 O O . ARG A 1 86 ? -11.206 8.195 2.574 1.00 98.88 86 ARG A O 1
ATOM 667 N N . LEU A 1 87 ? -11.690 7.788 0.417 1.00 98.88 87 LEU A N 1
ATOM 668 C CA . LEU A 1 87 ? -13.098 8.182 0.507 1.00 98.88 87 LEU A CA 1
ATOM 669 C C . LEU A 1 87 ? -13.890 7.299 1.481 1.00 98.88 87 LEU A C 1
ATOM 671 O O . LEU A 1 87 ? -14.708 7.811 2.248 1.00 98.88 87 LEU A O 1
ATOM 675 N N . ALA A 1 88 ? -13.650 5.985 1.481 1.00 98.88 88 ALA A N 1
ATOM 676 C CA . ALA A 1 88 ? -14.294 5.067 2.418 1.00 98.88 88 ALA A CA 1
ATOM 677 C C . ALA A 1 88 ? -13.857 5.335 3.869 1.00 98.88 88 ALA A C 1
ATOM 679 O O . ALA A 1 88 ? -14.694 5.313 4.772 1.00 98.88 88 ALA A O 1
ATOM 680 N N . THR A 1 89 ? -12.576 5.650 4.092 1.00 98.88 89 THR A N 1
ATOM 681 C CA . THR A 1 89 ? -12.052 6.038 5.408 1.00 98.88 89 THR A CA 1
ATOM 682 C C . THR A 1 89 ? -12.698 7.330 5.905 1.00 98.88 89 THR A C 1
ATOM 684 O O . THR A 1 89 ? -13.185 7.367 7.032 1.00 98.88 89 THR A O 1
ATOM 687 N N . GLU A 1 90 ? -12.777 8.364 5.066 1.00 98.62 90 GLU A N 1
ATOM 688 C CA . GLU A 1 90 ? -13.395 9.647 5.428 1.00 98.62 90 GLU A CA 1
ATOM 689 C C . GLU A 1 90 ? -14.895 9.503 5.727 1.00 98.62 90 GLU A C 1
ATOM 691 O O . GLU A 1 90 ? -15.411 10.107 6.670 1.00 98.62 90 GLU A O 1
ATOM 696 N N . LEU A 1 91 ? -15.607 8.678 4.953 1.00 98.69 91 LEU A N 1
ATOM 697 C CA . LEU A 1 91 ? -17.025 8.401 5.178 1.00 98.69 91 LEU A CA 1
ATOM 698 C C . LEU A 1 91 ? -17.260 7.633 6.486 1.00 98.69 91 LEU A C 1
ATOM 700 O O . LEU A 1 91 ? -18.195 7.953 7.232 1.00 98.69 91 LEU A O 1
ATOM 704 N N . PHE A 1 92 ? -16.409 6.645 6.776 1.00 98.75 92 PHE A N 1
ATOM 705 C CA . PHE A 1 92 ? -16.413 5.937 8.051 1.00 98.75 92 PHE A CA 1
ATOM 706 C C . PHE A 1 92 ? -16.150 6.899 9.215 1.00 98.75 92 PHE A C 1
ATOM 708 O O . PHE A 1 92 ? -16.927 6.901 10.165 1.00 98.75 92 PHE A O 1
ATOM 715 N N . ALA A 1 93 ? -15.133 7.761 9.120 1.00 97.69 93 ALA A N 1
ATOM 716 C CA . ALA A 1 93 ? -14.784 8.710 10.177 1.00 97.69 93 ALA A CA 1
ATOM 717 C C . ALA A 1 93 ? -15.925 9.697 10.486 1.00 97.69 93 ALA A C 1
ATOM 719 O O . ALA A 1 93 ? -16.217 9.984 11.646 1.00 97.69 93 ALA A O 1
ATOM 720 N N . GLN A 1 94 ? -16.628 10.171 9.451 1.00 97.62 94 GLN A N 1
ATOM 721 C CA . GLN A 1 94 ? -17.767 11.082 9.604 1.00 97.62 94 GLN A CA 1
ATOM 722 C C . GLN A 1 94 ? -19.018 10.402 10.172 1.00 97.62 94 GLN A C 1
ATOM 724 O O . GLN A 1 94 ? -19.781 11.030 10.910 1.00 97.62 94 GLN A O 1
ATOM 729 N N . THR A 1 95 ? -19.268 9.144 9.798 1.00 97.81 95 THR A N 1
ATOM 730 C CA . THR A 1 95 ? -20.491 8.413 10.170 1.00 97.81 95 THR A CA 1
ATOM 731 C C . THR A 1 95 ? -20.210 6.953 10.551 1.00 97.81 95 THR A C 1
ATOM 733 O O . THR A 1 95 ? -20.631 6.035 9.836 1.00 97.81 95 THR A O 1
ATOM 736 N N . PRO A 1 96 ? -19.526 6.701 11.685 1.00 98.06 96 PRO A N 1
ATOM 737 C CA . PRO A 1 96 ? -19.108 5.352 12.042 1.00 98.06 96 PRO A CA 1
ATOM 738 C C . PRO A 1 96 ? -20.308 4.427 12.242 1.00 98.06 96 PRO A C 1
ATOM 740 O O . PRO A 1 96 ? -21.256 4.737 12.965 1.00 98.06 96 PRO A O 1
ATOM 743 N N . SER A 1 97 ? -20.279 3.282 11.569 1.00 98.56 97 SER A N 1
ATOM 744 C CA . SER A 1 97 ? -21.282 2.222 11.687 1.00 98.56 97 SER A CA 1
ATOM 745 C C . SER A 1 97 ? -20.729 0.925 11.101 1.00 98.56 97 SER A C 1
ATOM 747 O O . SER A 1 97 ? -19.795 0.972 10.301 1.00 98.56 97 SER A O 1
ATOM 749 N N . LEU A 1 98 ? -21.325 -0.223 11.441 1.00 98.69 98 LEU A N 1
ATOM 750 C CA . LEU A 1 98 ? -20.916 -1.516 10.874 1.00 98.69 98 LEU A CA 1
ATOM 751 C C . LEU A 1 98 ? -20.950 -1.525 9.331 1.00 98.69 98 LEU A C 1
ATOM 753 O O . LEU A 1 98 ? -19.939 -1.887 8.740 1.00 98.69 98 LEU A O 1
ATOM 757 N N . PRO A 1 99 ? -22.004 -1.023 8.646 1.00 98.75 99 PRO A N 1
ATOM 758 C CA . PRO A 1 99 ? -21.983 -0.950 7.184 1.00 98.75 99 PRO A CA 1
ATOM 759 C C . PRO A 1 99 ? -20.841 -0.097 6.616 1.00 98.75 99 PRO A C 1
ATOM 761 O O . PRO A 1 99 ? -20.327 -0.406 5.546 1.00 98.75 99 PRO A O 1
ATOM 764 N N . GLN A 1 100 ? -20.431 0.976 7.305 1.00 98.69 100 GLN A N 1
ATOM 765 C CA . GLN A 1 100 ? -19.291 1.777 6.849 1.00 98.69 100 GLN A CA 1
ATOM 766 C C . GLN A 1 100 ? -17.947 1.117 7.152 1.00 98.69 100 GLN A C 1
ATOM 768 O O . GLN A 1 100 ? -17.022 1.270 6.359 1.00 98.69 100 GLN A O 1
ATOM 773 N N . LEU A 1 101 ? -17.842 0.358 8.246 1.00 98.81 101 LEU A N 1
ATOM 774 C CA . LEU A 1 101 ? -16.670 -0.472 8.519 1.00 98.81 101 LEU A CA 1
ATOM 775 C C . LEU A 1 101 ? -16.505 -1.546 7.433 1.00 98.81 101 LEU A C 1
ATOM 777 O O . LEU A 1 101 ? -15.407 -1.717 6.911 1.00 98.81 101 LEU A O 1
ATOM 781 N N . ASP A 1 102 ? -17.596 -2.198 7.025 1.00 98.81 102 ASP A N 1
ATOM 782 C CA . ASP A 1 102 ? -17.593 -3.181 5.934 1.00 98.81 102 ASP A CA 1
ATOM 783 C C . ASP A 1 102 ? -17.199 -2.552 4.588 1.00 98.81 102 ASP A C 1
ATOM 785 O O . ASP A 1 102 ? -16.385 -3.112 3.852 1.00 98.81 102 ASP A O 1
ATOM 789 N N . ASN A 1 103 ? -17.718 -1.359 4.274 1.00 98.81 103 ASN A N 1
ATOM 790 C CA . ASN A 1 103 ? -17.329 -0.624 3.065 1.00 98.81 103 ASN A CA 1
ATOM 791 C C . ASN A 1 103 ? -15.835 -0.260 3.070 1.00 98.81 103 ASN A C 1
ATOM 793 O O . ASN A 1 103 ? -15.154 -0.436 2.059 1.00 98.81 103 ASN A O 1
ATOM 797 N N . LEU A 1 104 ? -15.318 0.218 4.207 1.00 98.88 104 LEU A N 1
ATOM 798 C CA . LEU A 1 104 ? -13.900 0.527 4.387 1.00 98.88 104 LEU A CA 1
ATOM 799 C C . LEU A 1 104 ? -13.027 -0.721 4.211 1.00 98.88 104 LEU A C 1
ATOM 801 O O . LEU A 1 104 ? -12.036 -0.686 3.484 1.00 98.88 104 LEU A O 1
ATOM 805 N N . ARG A 1 105 ? -13.425 -1.841 4.814 1.00 98.88 105 ARG A N 1
ATOM 806 C CA . ARG A 1 105 ? -12.756 -3.138 4.665 1.00 98.88 105 ARG A CA 1
ATOM 807 C C . ARG A 1 105 ? -12.747 -3.626 3.215 1.00 98.88 105 ARG A C 1
ATOM 809 O O . ARG A 1 105 ? -11.711 -4.095 2.749 1.00 98.88 105 ARG A O 1
ATOM 816 N N . SER A 1 106 ? -13.847 -3.462 2.478 1.00 98.94 106 SER A N 1
ATOM 817 C CA . SER A 1 106 ? -13.893 -3.783 1.044 1.00 98.94 106 SER A CA 1
ATOM 818 C C . SER A 1 106 ? -12.888 -2.944 0.250 1.00 98.94 106 SER A C 1
ATOM 820 O O . SER A 1 106 ? -12.082 -3.500 -0.492 1.00 98.94 106 SER A O 1
ATOM 822 N N . ALA A 1 107 ? -12.874 -1.623 0.454 1.00 98.94 107 ALA A N 1
ATOM 823 C CA . ALA A 1 107 ? -11.941 -0.729 -0.234 1.00 98.94 107 ALA A CA 1
ATOM 824 C C . ALA A 1 107 ? -10.471 -1.019 0.127 1.00 98.94 107 ALA A C 1
ATOM 826 O O . ALA A 1 107 ? -9.580 -0.906 -0.721 1.00 98.94 107 ALA A O 1
ATOM 827 N N . PHE A 1 108 ? -10.212 -1.436 1.371 1.00 98.94 108 PHE A N 1
ATOM 828 C CA . PHE A 1 108 ? -8.903 -1.908 1.817 1.00 98.94 108 PHE A CA 1
ATOM 829 C C . PHE A 1 108 ? -8.469 -3.159 1.039 1.00 98.94 108 PHE A C 1
ATOM 831 O O . PHE A 1 108 ? -7.370 -3.172 0.483 1.00 98.94 108 PHE A O 1
ATOM 838 N N . VAL A 1 109 ? -9.334 -4.175 0.934 1.00 98.88 109 VAL A N 1
ATOM 839 C CA . VAL A 1 109 ? -9.038 -5.417 0.197 1.00 98.88 109 VAL A CA 1
ATOM 840 C C . VAL A 1 109 ? -8.797 -5.148 -1.289 1.00 98.88 109 VAL A C 1
ATOM 842 O O . VAL A 1 109 ? -7.845 -5.691 -1.859 1.00 98.88 109 VAL A O 1
ATOM 845 N N . ASP A 1 110 ? -9.608 -4.293 -1.916 1.00 98.88 110 ASP A N 1
ATOM 846 C CA . ASP A 1 110 ? -9.456 -3.929 -3.329 1.00 98.88 110 ASP A CA 1
ATOM 847 C C . ASP A 1 110 ? -8.118 -3.212 -3.577 1.00 98.88 110 ASP A C 1
ATOM 849 O O . ASP A 1 110 ? -7.351 -3.595 -4.471 1.00 98.88 110 ASP A O 1
ATOM 853 N N . SER A 1 111 ? -7.771 -2.252 -2.714 1.00 98.94 111 SER A N 1
ATOM 854 C CA . SER A 1 111 ? -6.491 -1.532 -2.761 1.00 98.94 111 SER A CA 1
ATOM 855 C C . SER A 1 111 ? -5.297 -2.457 -2.568 1.00 98.94 111 SER A C 1
ATOM 857 O O . SER A 1 111 ? -4.336 -2.409 -3.340 1.00 98.94 111 SER A O 1
ATOM 859 N N . TYR A 1 112 ? -5.360 -3.333 -1.565 1.00 98.75 112 TYR A N 1
ATOM 860 C CA . TYR A 1 112 ? -4.269 -4.245 -1.248 1.00 98.75 112 TYR A CA 1
ATOM 861 C C . TYR A 1 112 ? -4.071 -5.273 -2.369 1.00 98.75 112 TYR A C 1
ATOM 863 O O . TYR A 1 112 ? -2.946 -5.537 -2.799 1.00 98.75 112 TYR A O 1
ATOM 871 N N . THR A 1 113 ? -5.165 -5.780 -2.941 1.00 98.69 113 THR A N 1
ATOM 872 C CA . THR A 1 113 ? -5.134 -6.675 -4.105 1.00 98.69 113 THR A CA 1
ATOM 873 C C . THR A 1 113 ? -4.530 -5.988 -5.327 1.00 98.69 113 THR A C 1
ATOM 875 O O . THR A 1 113 ? -3.718 -6.582 -6.045 1.00 98.69 113 THR A O 1
ATOM 878 N N . GLN A 1 114 ? -4.900 -4.733 -5.585 1.00 98.75 114 GLN A N 1
ATOM 879 C CA . GLN A 1 114 ? -4.348 -3.973 -6.700 1.00 98.75 114 GLN A CA 1
ATOM 880 C C . GLN A 1 114 ? -2.860 -3.655 -6.490 1.00 98.75 114 GLN A C 1
ATOM 882 O O . GLN A 1 114 ? -2.088 -3.733 -7.450 1.00 98.75 114 GLN A O 1
ATOM 887 N N . TRP A 1 115 ? -2.430 -3.390 -5.253 1.00 98.62 115 TRP A N 1
ATOM 888 C CA . TRP A 1 115 ? -1.018 -3.238 -4.894 1.00 98.62 115 TRP A CA 1
ATOM 889 C C . TRP A 1 115 ? -0.194 -4.479 -5.256 1.00 98.62 115 TRP A C 1
ATOM 891 O O . TRP A 1 115 ? 0.847 -4.346 -5.904 1.00 98.62 115 TRP A O 1
ATOM 901 N N . GLN A 1 116 ? -0.686 -5.690 -4.959 1.00 97.81 116 GLN A N 1
ATOM 902 C CA . GLN A 1 116 ? 0.020 -6.933 -5.317 1.00 97.81 116 GLN A CA 1
ATOM 903 C C . GLN A 1 116 ? 0.331 -7.031 -6.820 1.00 97.81 116 GLN A C 1
ATOM 905 O O . GLN A 1 116 ? 1.322 -7.640 -7.215 1.00 97.81 116 GLN A O 1
ATOM 910 N N . ARG A 1 117 ? -0.478 -6.406 -7.688 1.00 97.88 117 ARG A N 1
ATOM 911 C CA . ARG A 1 117 ? -0.256 -6.428 -9.145 1.00 97.88 117 ARG A CA 1
ATOM 912 C C . ARG A 1 117 ? 0.908 -5.548 -9.599 1.00 97.88 117 ARG A C 1
ATOM 914 O O . ARG A 1 117 ? 1.416 -5.761 -10.701 1.00 97.88 117 ARG A O 1
ATOM 921 N N . VAL A 1 118 ? 1.311 -4.571 -8.789 1.00 98.44 118 VAL A N 1
ATOM 922 C CA . VAL A 1 118 ? 2.361 -3.596 -9.129 1.00 98.44 118 VAL A CA 1
ATOM 923 C C . VAL A 1 118 ? 3.571 -3.635 -8.197 1.00 98.44 118 VAL A C 1
ATOM 925 O O . VAL A 1 118 ? 4.584 -3.030 -8.521 1.00 98.44 118 VAL A O 1
ATOM 928 N N . ALA A 1 119 ? 3.523 -4.399 -7.103 1.00 97.69 119 ALA A N 1
ATOM 929 C CA . ALA A 1 119 ? 4.605 -4.528 -6.118 1.00 97.69 119 ALA A CA 1
ATOM 930 C C . ALA A 1 119 ? 5.951 -5.036 -6.693 1.00 97.69 119 ALA A C 1
ATOM 932 O O . ALA A 1 119 ? 7.011 -4.874 -6.078 1.00 97.69 119 ALA A O 1
ATOM 933 N N . GLN A 1 120 ? 5.917 -5.652 -7.878 1.00 97.31 120 GLN A N 1
ATOM 934 C CA . GLN A 1 120 ? 7.100 -6.071 -8.633 1.00 97.31 120 GLN A CA 1
ATOM 935 C C . GLN A 1 120 ? 7.784 -4.932 -9.406 1.00 97.31 120 GLN A C 1
ATOM 937 O O . GLN A 1 120 ? 8.823 -5.165 -10.001 1.00 97.31 120 GLN A O 1
ATOM 942 N N . PHE A 1 121 ? 7.211 -3.731 -9.480 1.00 98.19 121 PHE A N 1
ATOM 943 C CA . PHE A 1 121 ? 7.777 -2.610 -10.241 1.00 98.19 121 PHE A CA 1
ATOM 944 C C . PHE A 1 121 ? 8.497 -1.608 -9.324 1.00 98.19 121 PHE A C 1
ATOM 946 O O . PHE A 1 121 ? 8.354 -0.402 -9.481 1.00 98.19 121 PHE A O 1
ATOM 953 N N . GLU A 1 122 ? 9.286 -2.105 -8.366 1.00 97.38 122 GLU A N 1
ATOM 954 C CA . GLU A 1 122 ? 10.020 -1.291 -7.380 1.00 97.38 122 GLU A CA 1
ATOM 955 C C . GLU A 1 122 ? 11.333 -0.737 -7.960 1.00 97.38 122 GLU A C 1
ATOM 957 O O . GLU A 1 122 ? 12.436 -1.084 -7.551 1.00 97.38 122 GLU A O 1
ATOM 962 N N . PHE A 1 123 ? 11.221 0.101 -8.985 1.00 98.25 123 PHE A N 1
ATOM 963 C CA . PHE A 1 123 ? 12.351 0.811 -9.580 1.00 98.25 123 PHE A CA 1
ATOM 964 C C . PHE A 1 123 ? 11.920 2.193 -10.056 1.00 98.25 123 PHE A C 1
ATOM 966 O O . PHE A 1 123 ? 10.739 2.437 -10.328 1.00 98.25 123 PHE A O 1
ATOM 973 N N . GLY A 1 124 ? 12.885 3.107 -10.170 1.00 98.06 124 GLY A N 1
ATOM 974 C CA . GLY A 1 124 ? 12.582 4.481 -10.557 1.00 98.06 124 GLY A CA 1
ATOM 975 C C . GLY A 1 124 ? 11.713 5.168 -9.508 1.00 98.06 124 GLY A C 1
ATOM 976 O O . GLY A 1 124 ? 12.033 5.055 -8.328 1.00 98.06 124 GLY A O 1
ATOM 977 N N . PRO A 1 125 ? 10.581 5.794 -9.886 1.00 98.62 125 PRO A N 1
ATOM 978 C CA . PRO A 1 125 ? 9.741 6.523 -8.944 1.00 98.62 125 PRO A CA 1
ATOM 979 C C . PRO A 1 125 ? 9.299 5.680 -7.744 1.00 98.62 125 PRO A C 1
ATOM 981 O O . PRO A 1 125 ? 9.230 6.190 -6.633 1.00 98.62 125 PRO A O 1
ATOM 984 N N . ALA A 1 126 ? 9.027 4.383 -7.934 1.00 98.56 126 ALA A N 1
ATOM 985 C CA . ALA A 1 126 ? 8.622 3.509 -6.832 1.00 98.56 126 ALA A CA 1
ATOM 986 C C . ALA A 1 126 ? 9.749 3.284 -5.815 1.00 98.56 126 ALA A C 1
ATOM 988 O O . ALA A 1 126 ? 9.514 3.392 -4.617 1.00 98.56 126 ALA A O 1
ATOM 989 N N . GLU A 1 127 ? 10.973 3.047 -6.291 1.00 97.94 127 GLU A N 1
ATOM 990 C CA . GLU A 1 127 ? 12.162 2.915 -5.441 1.00 97.94 127 GLU A CA 1
ATOM 991 C C . GLU A 1 127 ? 12.519 4.245 -4.763 1.00 97.94 127 GLU A C 1
ATOM 993 O O . GLU A 1 127 ? 12.838 4.260 -3.577 1.00 97.94 127 GLU A O 1
ATOM 998 N N . GLU A 1 128 ? 12.393 5.373 -5.470 1.00 97.50 128 GLU A N 1
ATOM 999 C CA . GLU A 1 128 ? 12.605 6.719 -4.916 1.00 97.50 128 GLU A CA 1
ATOM 1000 C C . GLU A 1 128 ? 11.655 7.020 -3.749 1.00 97.50 128 GLU A C 1
ATOM 1002 O O . GLU A 1 128 ? 12.055 7.659 -2.775 1.00 97.50 128 GLU A O 1
ATOM 1007 N N . GLN A 1 129 ? 10.414 6.527 -3.821 1.00 97.00 129 GLN A N 1
ATOM 1008 C CA . GLN A 1 129 ? 9.458 6.605 -2.715 1.00 97.00 129 GLN A CA 1
ATOM 1009 C C . GLN A 1 129 ? 9.601 5.459 -1.706 1.00 97.00 129 GLN A C 1
ATOM 1011 O O . GLN A 1 129 ? 8.967 5.511 -0.652 1.00 97.00 129 GLN A O 1
ATOM 1016 N N . MET A 1 130 ? 10.422 4.443 -1.987 1.00 97.06 130 MET A N 1
ATOM 1017 C CA . MET A 1 130 ? 10.492 3.186 -1.231 1.00 97.06 130 MET A CA 1
ATOM 1018 C C . MET A 1 130 ? 9.098 2.570 -1.034 1.00 97.06 130 MET A C 1
ATOM 1020 O O . MET A 1 130 ? 8.689 2.214 0.076 1.00 97.06 130 MET A O 1
ATOM 1024 N N . LEU A 1 131 ? 8.319 2.531 -2.116 1.00 97.62 131 LEU A N 1
ATOM 1025 C CA . LEU A 1 131 ? 6.890 2.251 -2.088 1.00 97.62 131 LEU A CA 1
ATOM 1026 C C . LEU A 1 131 ? 6.586 0.890 -1.453 1.00 97.62 131 LEU A C 1
ATOM 1028 O O . LEU A 1 131 ? 5.646 0.781 -0.667 1.00 97.62 131 LEU A O 1
ATOM 1032 N N . ARG A 1 132 ? 7.400 -0.137 -1.726 1.00 96.75 132 ARG A N 1
ATOM 1033 C CA . ARG A 1 132 ? 7.194 -1.484 -1.183 1.00 96.75 132 ARG A CA 1
ATOM 1034 C C . ARG A 1 132 ? 7.306 -1.527 0.333 1.00 96.75 132 ARG A C 1
ATOM 1036 O O . ARG A 1 132 ? 6.424 -2.102 0.969 1.00 96.75 132 ARG A O 1
ATOM 1043 N N . SER A 1 133 ? 8.350 -0.931 0.909 1.00 95.75 133 SER A N 1
ATOM 1044 C CA . SER A 1 133 ? 8.524 -0.906 2.367 1.00 95.75 133 SER A CA 1
ATOM 1045 C C . SER A 1 133 ? 7.484 -0.002 3.028 1.00 95.75 133 SER A C 1
ATOM 1047 O O . SER A 1 133 ? 6.947 -0.348 4.072 1.00 95.75 133 SER A O 1
ATOM 1049 N N . ARG A 1 134 ? 7.105 1.109 2.382 1.00 96.56 134 ARG A N 1
ATOM 1050 C CA . ARG A 1 134 ? 6.054 1.998 2.897 1.00 96.56 134 ARG A CA 1
ATOM 1051 C C . ARG A 1 134 ? 4.684 1.338 2.941 1.00 96.56 134 ARG A C 1
ATOM 1053 O O . ARG A 1 134 ? 3.950 1.525 3.906 1.00 96.56 134 ARG A O 1
ATOM 1060 N N . PHE A 1 135 ? 4.317 0.625 1.880 1.00 98.12 135 PHE A N 1
ATOM 1061 C CA . PHE A 1 135 ? 2.975 0.068 1.742 1.00 98.12 135 PHE A CA 1
ATOM 1062 C C . PHE A 1 135 ? 2.849 -1.287 2.409 1.00 98.12 135 PHE A C 1
ATOM 1064 O O . PHE A 1 135 ? 1.742 -1.658 2.789 1.00 98.12 135 PHE A O 1
ATOM 1071 N N . ASN A 1 136 ? 3.935 -2.056 2.488 1.00 97.31 136 ASN A N 1
ATOM 1072 C CA . ASN A 1 136 ? 3.812 -3.476 2.757 1.00 97.31 136 ASN A CA 1
ATOM 1073 C C . ASN A 1 136 ? 5.026 -4.108 3.442 1.00 97.31 136 ASN A C 1
ATOM 1075 O O . ASN A 1 136 ? 5.484 -5.176 3.030 1.00 97.31 136 ASN A O 1
ATOM 1079 N N . ASN A 1 137 ? 5.542 -3.468 4.492 1.00 94.1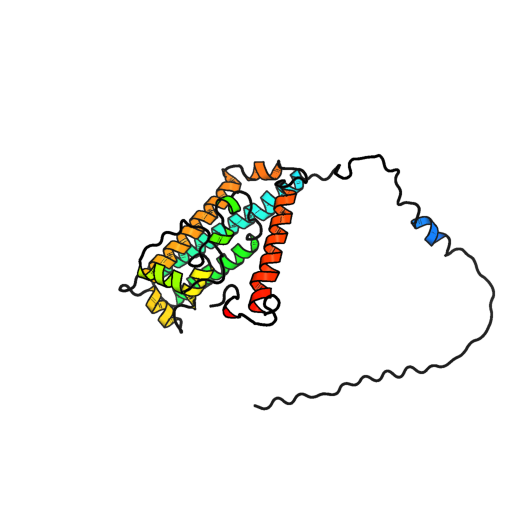9 137 ASN A N 1
ATOM 1080 C CA . ASN A 1 137 ? 6.475 -4.125 5.404 1.00 94.19 137 ASN A CA 1
ATOM 1081 C C . ASN A 1 137 ? 5.695 -5.063 6.333 1.00 94.19 137 ASN A C 1
ATOM 1083 O O . ASN A 1 137 ? 5.021 -4.614 7.260 1.00 94.19 137 ASN A O 1
ATOM 1087 N N . PHE A 1 138 ? 5.730 -6.364 6.049 1.00 93.50 138 PHE A N 1
ATOM 1088 C CA . PHE A 1 138 ? 4.993 -7.378 6.802 1.00 93.50 138 PHE A CA 1
ATOM 1089 C C . PHE A 1 138 ? 5.963 -8.397 7.430 1.00 93.50 138 PHE A C 1
ATOM 1091 O O . PHE A 1 138 ? 7.012 -8.689 6.849 1.00 93.50 138 PHE A O 1
ATOM 1098 N N . PRO A 1 139 ? 5.629 -8.976 8.597 1.00 95.44 139 PRO A N 1
ATOM 1099 C CA . PRO A 1 139 ? 4.401 -8.767 9.373 1.00 95.44 139 PRO A CA 1
ATOM 1100 C C . PRO A 1 139 ? 4.380 -7.415 10.094 1.00 95.44 139 PRO A C 1
ATOM 1102 O O . PRO A 1 139 ? 5.427 -6.895 10.460 1.00 95.44 139 PRO A O 1
ATOM 1105 N N . VAL A 1 140 ? 3.186 -6.874 10.335 1.00 97.19 140 VAL A N 1
ATOM 1106 C CA . VAL A 1 140 ? 3.013 -5.683 11.181 1.00 97.19 140 VAL A CA 1
ATOM 1107 C C . VAL A 1 140 ? 3.589 -5.921 12.582 1.00 97.19 140 VAL A C 1
ATOM 1109 O O . VAL A 1 140 ? 3.608 -7.049 13.078 1.00 97.19 140 VAL A O 1
ATOM 1112 N N . ASN A 1 141 ? 4.029 -4.851 13.236 1.00 97.31 141 ASN A N 1
ATOM 1113 C CA . ASN A 1 141 ? 4.363 -4.798 14.650 1.00 97.31 141 ASN A CA 1
ATOM 1114 C C . ASN A 1 141 ? 3.221 -4.096 15.415 1.00 97.31 141 ASN A C 1
ATOM 1116 O O . ASN A 1 141 ? 3.202 -2.863 15.490 1.00 97.31 141 ASN A O 1
ATOM 1120 N N . PRO A 1 142 ? 2.267 -4.846 16.006 1.00 97.56 142 PRO A N 1
ATOM 1121 C CA . PRO A 1 142 ? 1.133 -4.258 16.716 1.00 97.56 142 PRO A CA 1
ATOM 1122 C C . PRO A 1 142 ? 1.556 -3.332 17.854 1.00 97.56 142 PRO A C 1
ATOM 1124 O O . PRO A 1 142 ? 0.908 -2.324 18.102 1.00 97.56 142 PRO A O 1
ATOM 1127 N N . GLN A 1 143 ? 2.663 -3.633 18.541 1.00 97.88 143 GLN A N 1
ATOM 1128 C CA . GLN A 1 143 ? 3.135 -2.808 19.651 1.00 97.88 143 GLN A CA 1
ATOM 1129 C C . GLN A 1 143 ? 3.570 -1.412 19.185 1.00 97.88 143 GLN A C 1
ATOM 1131 O O . GLN A 1 143 ? 3.326 -0.437 19.894 1.00 97.88 143 GLN A O 1
ATOM 1136 N N . GLU A 1 144 ? 4.188 -1.302 18.007 1.00 96.94 144 GLU A N 1
ATOM 1137 C CA . GLU A 1 144 ? 4.540 -0.003 17.420 1.00 96.94 144 GLU A CA 1
ATOM 1138 C C . GLU A 1 144 ? 3.293 0.751 16.936 1.00 96.94 144 GLU A C 1
ATOM 1140 O O . GLU A 1 144 ? 3.172 1.943 17.220 1.00 96.94 144 GLU A O 1
ATOM 1145 N N . VAL A 1 145 ? 2.322 0.059 16.323 1.00 98.12 145 VAL A N 1
ATOM 1146 C CA . VAL A 1 145 ? 1.025 0.659 15.948 1.00 98.12 145 VAL A CA 1
ATOM 1147 C C . VAL A 1 145 ? 0.310 1.236 17.174 1.00 98.12 145 VAL A C 1
ATOM 1149 O O . VAL A 1 145 ? -0.110 2.393 17.172 1.00 98.12 145 VAL A O 1
ATOM 1152 N N . GLU A 1 146 ? 0.220 0.468 18.261 1.00 97.94 146 GLU A N 1
ATOM 1153 C CA . GLU A 1 146 ? -0.386 0.919 19.518 1.00 97.94 146 GLU A CA 1
ATOM 1154 C C . GLU A 1 146 ? 0.367 2.113 20.125 1.00 97.94 146 GLU A C 1
ATOM 1156 O O . GLU A 1 146 ? -0.251 3.048 20.638 1.00 97.94 146 GLU A O 1
ATOM 1161 N N . ALA A 1 147 ? 1.701 2.133 20.035 1.00 96.88 147 ALA A N 1
ATOM 1162 C CA . ALA A 1 147 ? 2.503 3.262 20.500 1.00 96.88 147 ALA A CA 1
ATOM 1163 C C . ALA A 1 147 ? 2.239 4.537 19.676 1.00 96.88 147 ALA A C 1
ATOM 1165 O O . ALA A 1 147 ? 2.146 5.632 20.243 1.00 96.88 147 ALA A O 1
ATOM 1166 N N . LYS A 1 148 ? 2.063 4.413 18.355 1.00 96.69 148 LYS A N 1
ATOM 1167 C CA . LYS A 1 148 ? 1.672 5.522 17.473 1.00 96.69 148 LYS A CA 1
ATOM 1168 C C . LYS A 1 148 ? 0.290 6.051 17.843 1.00 96.69 148 LYS A C 1
ATOM 1170 O O . LYS A 1 148 ? 0.155 7.242 18.119 1.00 96.69 148 LYS A O 1
ATOM 1175 N N . VAL A 1 149 ? -0.698 5.166 17.975 1.00 97.44 149 VAL A N 1
ATOM 1176 C CA . VAL A 1 149 ? -2.071 5.502 18.394 1.00 97.44 149 VAL A CA 1
ATOM 1177 C C . VAL A 1 149 ? -2.100 6.240 19.737 1.00 97.44 149 VAL A C 1
ATOM 1179 O O . VAL A 1 149 ? -2.799 7.243 19.873 1.00 97.44 149 VAL A O 1
ATOM 1182 N N . GLN A 1 150 ? -1.336 5.772 20.727 1.00 95.94 150 GLN A N 1
ATOM 1183 C CA . GLN A 1 150 ? -1.315 6.358 22.073 1.00 95.94 150 GLN A CA 1
ATOM 1184 C C . GLN A 1 150 ? -0.568 7.691 22.142 1.00 95.94 150 GLN A C 1
ATOM 1186 O O . GLN A 1 150 ? -0.968 8.579 22.895 1.00 95.94 150 GLN A O 1
ATOM 1191 N N . SER A 1 151 ? 0.530 7.828 21.394 1.00 95.06 151 SER A N 1
ATOM 1192 C CA . SER A 1 151 ? 1.336 9.054 21.392 1.00 95.06 151 SER A CA 1
ATOM 1193 C C . SER A 1 151 ? 0.709 10.177 20.568 1.00 95.06 151 SER A C 1
ATOM 1195 O O . SER A 1 151 ? 0.939 11.346 20.874 1.00 95.06 151 SER A O 1
ATOM 1197 N N . GLY A 1 152 ? -0.064 9.836 19.531 1.00 92.69 152 GLY A N 1
ATOM 1198 C CA . GLY A 1 152 ? -0.559 10.795 18.543 1.00 92.69 152 GLY A CA 1
ATOM 1199 C C . GLY A 1 152 ? 0.534 11.332 17.610 1.00 92.69 152 GLY A C 1
ATOM 1200 O O . GLY A 1 152 ? 0.272 12.259 16.845 1.00 92.69 152 GLY A O 1
ATOM 1201 N N . ASP A 1 153 ? 1.753 10.782 17.675 1.00 90.50 153 ASP A N 1
ATOM 1202 C CA . ASP A 1 153 ? 2.868 11.146 16.800 1.00 90.50 153 ASP A CA 1
ATOM 1203 C C . ASP A 1 153 ? 2.871 10.277 15.538 1.00 90.50 153 ASP A C 1
ATOM 1205 O O . ASP A 1 153 ? 3.490 9.210 15.463 1.00 90.50 153 ASP A O 1
ATOM 1209 N N . PHE A 1 154 ? 2.162 10.760 14.524 1.00 92.69 154 PHE A N 1
ATOM 1210 C CA . PHE A 1 154 ? 1.996 10.080 13.244 1.00 92.69 154 PHE A CA 1
ATOM 1211 C C . PHE A 1 154 ? 3.048 10.494 12.210 1.00 92.69 154 PHE A C 1
ATOM 1213 O O . PHE A 1 154 ? 2.734 10.632 11.030 1.00 92.69 154 PHE A O 1
ATOM 1220 N N . ASP A 1 155 ? 4.306 10.693 12.619 1.00 91.94 155 ASP A N 1
ATOM 1221 C CA . ASP A 1 155 ? 5.402 10.761 11.650 1.00 91.94 155 ASP A CA 1
ATOM 1222 C C . ASP A 1 155 ? 5.543 9.417 10.911 1.00 91.94 155 ASP A C 1
ATOM 1224 O O . ASP A 1 155 ? 5.957 8.406 11.491 1.00 91.94 155 ASP A O 1
ATOM 1228 N N . LEU A 1 156 ? 5.176 9.434 9.626 1.00 94.19 156 LEU A N 1
ATOM 1229 C CA . LEU A 1 156 ? 5.263 8.323 8.675 1.00 94.19 156 LEU A CA 1
ATOM 1230 C C . LEU A 1 156 ? 6.418 8.508 7.672 1.00 94.19 156 LEU A C 1
ATOM 1232 O O . LEU A 1 156 ? 6.519 7.770 6.687 1.00 94.19 156 LEU A O 1
ATOM 1236 N N . SER A 1 157 ? 7.313 9.476 7.893 1.00 91.69 157 SER A N 1
ATOM 1237 C CA . SER A 1 157 ? 8.382 9.819 6.950 1.00 91.69 157 SER A CA 1
ATOM 1238 C C . SER A 1 157 ? 9.395 8.693 6.754 1.00 91.69 157 SER A C 1
ATOM 1240 O O . SER A 1 157 ? 9.825 8.484 5.618 1.00 91.69 157 SER A O 1
ATOM 1242 N N . ASN A 1 158 ? 9.723 7.931 7.807 1.00 93.06 158 ASN A N 1
ATOM 1243 C CA . ASN A 1 158 ? 10.622 6.780 7.718 1.00 93.06 158 ASN A CA 1
ATOM 1244 C C . ASN A 1 158 ? 9.958 5.653 6.909 1.00 93.06 158 ASN A C 1
ATOM 1246 O O . ASN A 1 158 ? 8.955 5.110 7.361 1.00 93.06 158 ASN A O 1
ATOM 1250 N N . PRO A 1 159 ? 10.464 5.295 5.720 1.00 86.50 159 PRO A N 1
ATOM 1251 C CA . PRO A 1 159 ? 9.828 4.313 4.849 1.00 86.50 159 PRO A CA 1
ATOM 1252 C C . PRO A 1 159 ? 9.932 2.860 5.319 1.00 86.50 159 PRO A C 1
ATOM 1254 O O . PRO A 1 159 ? 9.158 2.043 4.832 1.00 86.50 159 PRO A O 1
ATOM 1257 N N . ASP A 1 160 ? 10.876 2.529 6.198 1.00 90.44 160 ASP A N 1
ATOM 1258 C CA . ASP A 1 160 ? 11.184 1.149 6.591 1.00 90.44 160 ASP A CA 1
ATOM 1259 C C . ASP A 1 160 ? 10.868 0.921 8.074 1.00 90.44 160 ASP A C 1
ATOM 1261 O O . ASP A 1 160 ? 11.744 0.815 8.934 1.00 90.44 160 ASP A O 1
ATOM 1265 N N . THR A 1 161 ? 9.572 0.923 8.376 1.00 94.50 161 THR A N 1
ATOM 1266 C CA . THR A 1 161 ? 9.007 0.615 9.695 1.00 94.50 161 THR A CA 1
ATOM 1267 C C . THR A 1 161 ? 7.923 -0.448 9.544 1.00 94.50 161 THR A C 1
ATOM 1269 O O . THR A 1 161 ? 7.450 -0.693 8.433 1.00 94.50 161 THR A O 1
ATOM 1272 N N . TYR A 1 162 ? 7.550 -1.111 10.639 1.00 96.38 162 TYR A N 1
ATOM 1273 C CA . TYR A 1 162 ? 6.572 -2.208 10.640 1.00 96.38 162 TYR A CA 1
ATOM 1274 C C . TYR A 1 162 ? 5.226 -1.779 11.247 1.00 96.38 162 TYR A C 1
ATOM 1276 O O . TYR A 1 162 ? 4.429 -2.612 11.664 1.00 96.38 162 TYR A O 1
ATOM 1284 N N . ASP A 1 163 ? 4.965 -0.476 11.309 1.00 96.38 163 ASP A N 1
ATOM 1285 C CA . ASP A 1 163 ? 3.822 0.133 11.994 1.00 96.38 163 ASP A CA 1
ATOM 1286 C C . ASP A 1 163 ? 2.816 0.799 11.043 1.00 96.38 163 ASP A C 1
ATOM 1288 O O . ASP A 1 163 ? 1.848 1.398 11.495 1.00 96.38 163 ASP A O 1
ATOM 1292 N N . LYS A 1 164 ? 2.999 0.680 9.723 1.00 96.88 164 LYS A N 1
ATOM 1293 C CA . LYS A 1 164 ? 2.193 1.395 8.721 1.00 96.88 164 LYS A CA 1
ATOM 1294 C C . LYS A 1 164 ? 1.909 0.575 7.460 1.00 96.88 164 LYS A C 1
ATOM 1296 O O . LYS A 1 164 ? 2.298 -0.586 7.348 1.00 96.88 164 LYS A O 1
ATOM 1301 N N . GLY A 1 165 ? 1.217 1.196 6.506 1.00 98.31 165 GLY A N 1
ATOM 1302 C CA . GLY A 1 165 ? 0.827 0.562 5.249 1.00 98.31 165 GLY A CA 1
ATOM 1303 C C . GLY A 1 165 ? -0.295 -0.463 5.432 1.00 98.31 165 GLY A C 1
ATOM 1304 O O . GLY A 1 165 ? -0.972 -0.489 6.461 1.00 98.31 165 GLY A O 1
ATOM 1305 N N . PHE A 1 166 ? -0.483 -1.334 4.441 1.00 98.75 166 PHE A N 1
ATOM 1306 C CA . PHE A 1 166 ? -1.515 -2.371 4.466 1.00 98.75 166 PHE A CA 1
ATOM 1307 C C . PHE A 1 166 ? -1.446 -3.291 5.695 1.00 98.75 166 PHE A C 1
ATOM 1309 O O . PHE A 1 166 ? -2.508 -3.572 6.238 1.00 98.75 166 PHE A O 1
ATOM 1316 N N . PRO A 1 167 ? -0.270 -3.724 6.198 1.00 98.50 167 PRO A N 1
ATOM 1317 C CA . PRO A 1 167 ? -0.209 -4.560 7.399 1.00 98.50 167 PRO A CA 1
ATOM 1318 C C . PRO A 1 167 ? -0.732 -3.862 8.667 1.00 98.50 167 PRO A C 1
ATOM 1320 O O . PRO A 1 167 ? -1.356 -4.502 9.509 1.00 98.50 167 PRO A O 1
ATOM 1323 N N . ALA A 1 168 ? -0.524 -2.550 8.807 1.00 98.50 168 ALA A N 1
ATOM 1324 C CA . ALA A 1 168 ? -1.101 -1.788 9.916 1.00 98.50 168 ALA A CA 1
ATOM 1325 C C . ALA A 1 168 ? -2.602 -1.553 9.745 1.00 98.50 168 ALA A C 1
ATOM 1327 O O . ALA A 1 168 ? -3.343 -1.642 10.720 1.00 98.50 168 ALA A O 1
ATOM 1328 N N . LEU A 1 169 ? -3.062 -1.303 8.514 1.00 98.88 169 LEU A N 1
ATOM 1329 C CA . LEU A 1 169 ? -4.493 -1.227 8.213 1.00 98.88 169 LEU A CA 1
ATOM 1330 C C . LEU A 1 169 ? -5.201 -2.554 8.514 1.00 98.88 169 LEU A C 1
ATOM 1332 O O . LEU A 1 169 ? -6.269 -2.536 9.110 1.00 98.88 169 LEU A O 1
ATOM 1336 N N . ASP A 1 170 ? -4.583 -3.687 8.178 1.00 98.75 170 ASP A N 1
ATOM 1337 C CA . ASP A 1 170 ? -5.067 -5.031 8.510 1.00 98.75 170 ASP A CA 1
ATOM 1338 C C . ASP A 1 170 ? -5.296 -5.181 10.023 1.00 98.75 170 ASP A C 1
ATOM 1340 O O . ASP A 1 170 ? -6.403 -5.458 10.486 1.00 98.75 170 ASP A O 1
ATOM 1344 N N . TYR A 1 171 ? -4.274 -4.857 10.821 1.00 98.69 171 TYR A N 1
ATOM 1345 C CA . TYR A 1 171 ? -4.378 -4.875 12.278 1.00 98.69 171 TYR A CA 1
ATOM 1346 C C . TYR A 1 171 ? -5.449 -3.910 12.812 1.00 98.69 171 TYR A C 1
ATOM 1348 O O . TYR A 1 171 ? -6.255 -4.303 13.651 1.00 98.69 171 TYR A O 1
ATOM 1356 N N . LEU A 1 172 ? -5.512 -2.669 12.324 1.00 98.75 172 LEU A N 1
ATOM 1357 C CA . LEU A 1 172 ? -6.503 -1.683 12.774 1.00 98.75 172 LEU A CA 1
ATOM 1358 C C . LEU A 1 172 ? -7.942 -2.087 12.428 1.00 98.75 172 LEU A C 1
ATOM 1360 O O . LEU A 1 172 ? -8.857 -1.810 13.200 1.00 98.75 172 LEU A O 1
ATOM 1364 N N . LEU A 1 173 ? -8.153 -2.723 11.274 1.00 98.81 173 LEU A N 1
ATOM 1365 C CA . LEU A 1 173 ? -9.483 -3.078 10.782 1.00 98.81 173 LEU A CA 1
ATOM 1366 C C . LEU A 1 173 ? -9.981 -4.426 11.302 1.00 98.81 173 LEU A C 1
ATOM 1368 O O . LEU A 1 173 ? -11.196 -4.623 11.322 1.00 98.81 173 LEU A O 1
ATOM 1372 N N . TYR A 1 174 ? -9.096 -5.335 11.713 1.00 98.56 174 TYR A N 1
ATOM 1373 C CA . TYR A 1 174 ? -9.471 -6.701 12.107 1.00 98.56 174 TYR A CA 1
ATOM 1374 C C . TYR A 1 174 ? -8.844 -7.174 13.427 1.00 98.56 174 TYR A C 1
ATOM 1376 O O . TYR A 1 174 ? -9.426 -8.003 14.119 1.00 98.56 174 TYR A O 1
ATOM 1384 N N . GLY A 1 175 ? -7.680 -6.644 13.810 1.00 97.81 175 GLY A N 1
ATOM 1385 C CA . GLY A 1 175 ? -6.846 -7.176 14.894 1.00 97.81 175 GLY A CA 1
ATOM 1386 C C . GLY A 1 175 ? -6.914 -6.456 16.244 1.00 97.81 175 GLY A C 1
ATOM 1387 O O . GLY A 1 175 ? -6.434 -7.008 17.235 1.00 97.81 175 GLY A O 1
ATOM 1388 N N . ILE A 1 176 ? -7.494 -5.252 16.324 1.00 98.00 176 ILE A N 1
ATOM 1389 C CA . ILE A 1 176 ? -7.526 -4.459 17.574 1.00 98.00 176 ILE A CA 1
ATOM 1390 C C . ILE A 1 176 ? -8.560 -4.944 18.605 1.00 98.00 176 ILE A C 1
ATOM 1392 O O . ILE A 1 176 ? -8.493 -4.546 19.770 1.00 98.00 176 ILE A O 1
ATOM 1396 N N . ALA A 1 177 ? -9.525 -5.784 18.210 1.00 98.00 177 ALA A N 1
ATOM 1397 C CA . ALA A 1 177 ? -10.524 -6.358 19.111 1.00 98.00 177 ALA A CA 1
ATOM 1398 C C . ALA A 1 177 ? -11.127 -7.669 18.573 1.00 98.00 177 ALA A C 1
ATOM 1400 O O . ALA A 1 177 ? -10.972 -8.006 17.407 1.00 98.00 177 ALA A O 1
ATOM 1401 N N . GLU A 1 178 ? -11.836 -8.409 19.433 1.00 96.44 178 GLU A N 1
ATOM 1402 C CA . GLU A 1 178 ? -12.351 -9.759 19.130 1.00 96.44 178 GLU A CA 1
ATOM 1403 C C . GLU A 1 178 ? -13.653 -9.789 18.301 1.00 96.44 178 GLU A C 1
ATOM 1405 O O . GLU A 1 178 ? -14.053 -10.858 17.840 1.00 96.44 178 GLU A O 1
ATOM 1410 N N . SER A 1 179 ? -14.347 -8.656 18.137 1.00 98.31 179 SER A N 1
ATOM 1411 C CA . SER A 1 179 ? -15.577 -8.564 17.338 1.00 98.31 179 SER A CA 1
ATOM 1412 C C . SER A 1 179 ? -15.669 -7.243 16.583 1.00 98.31 179 SER A C 1
ATOM 1414 O O . SER A 1 179 ? -15.077 -6.242 16.990 1.00 98.31 179 SER A O 1
ATOM 1416 N N . ASP A 1 180 ? -16.464 -7.227 15.515 1.00 98.31 180 ASP A N 1
ATOM 1417 C CA . ASP A 1 180 ? -16.660 -6.046 14.672 1.00 98.31 180 ASP A CA 1
ATOM 1418 C C . ASP A 1 180 ? -17.266 -4.868 15.439 1.00 98.31 180 ASP A C 1
ATOM 1420 O O . ASP A 1 180 ? -16.896 -3.720 15.202 1.00 98.31 180 ASP A O 1
ATOM 1424 N N . GLU A 1 181 ? -18.155 -5.132 16.399 1.00 98.56 181 GLU A N 1
ATOM 1425 C CA . GLU A 1 181 ? -18.711 -4.098 17.273 1.00 98.56 181 GLU A CA 1
ATOM 1426 C C . GLU A 1 181 ? -17.629 -3.462 18.145 1.00 98.56 181 GLU A C 1
ATOM 1428 O O . GLU A 1 181 ? -17.599 -2.244 18.283 1.00 98.56 181 GLU A O 1
ATOM 1433 N N . LEU A 1 182 ? -16.709 -4.261 18.694 1.00 98.50 182 LEU A N 1
ATOM 1434 C CA . LEU A 1 182 ? -15.622 -3.741 19.523 1.00 98.50 182 LEU A CA 1
ATOM 1435 C C . LEU A 1 182 ? -14.563 -3.004 18.692 1.00 98.50 182 LEU A C 1
ATOM 1437 O O . LEU A 1 182 ? -14.019 -1.999 19.152 1.00 98.50 182 LEU A O 1
ATOM 1441 N N . VAL A 1 183 ? -14.289 -3.466 17.468 1.00 98.69 183 VAL A N 1
ATOM 1442 C CA . VAL A 1 183 ? -13.438 -2.749 16.504 1.00 98.69 183 VAL A CA 1
ATOM 1443 C C . VAL A 1 183 ? -14.062 -1.396 16.160 1.00 98.69 183 VAL A C 1
ATOM 1445 O O . VAL A 1 183 ? -13.387 -0.369 16.246 1.00 98.69 183 VAL A O 1
ATOM 1448 N N . LEU A 1 184 ? -15.359 -1.373 15.831 1.00 98.62 184 LEU A N 1
ATOM 1449 C CA . LEU A 1 184 ? -16.109 -0.143 15.582 1.00 98.62 184 LEU A CA 1
ATOM 1450 C C . LEU A 1 184 ? -16.058 0.788 16.796 1.00 98.62 184 LEU A C 1
ATOM 1452 O O . LEU A 1 184 ? -15.780 1.976 16.629 1.00 98.62 184 LEU A O 1
ATOM 1456 N N . ASP A 1 185 ? -16.291 0.266 18.001 1.00 98.31 185 ASP A N 1
ATOM 1457 C CA . ASP A 1 185 ? -16.256 1.049 19.235 1.00 98.31 185 ASP A CA 1
ATOM 1458 C C . ASP A 1 185 ? -14.885 1.711 19.425 1.00 98.31 185 ASP A C 1
ATOM 1460 O O . ASP A 1 185 ? -14.826 2.902 19.715 1.00 98.31 185 ASP A O 1
ATOM 1464 N N . LEU A 1 186 ? -13.773 0.995 19.213 1.00 98.06 186 LEU A N 1
ATOM 1465 C CA . LEU A 1 186 ? -12.422 1.562 19.320 1.00 98.06 186 LEU A CA 1
ATOM 1466 C C . LEU A 1 186 ? -12.128 2.612 18.239 1.00 98.06 186 LEU A C 1
ATOM 1468 O O . LEU A 1 186 ? -11.606 3.680 18.558 1.00 98.06 186 LEU A O 1
ATOM 1472 N N . LEU A 1 187 ? -12.491 2.335 16.984 1.00 98.25 187 LEU A N 1
ATOM 1473 C CA . LEU A 1 187 ? -12.265 3.226 15.840 1.00 98.25 187 LEU A CA 1
ATOM 1474 C C . LEU A 1 187 ? -13.195 4.448 15.798 1.00 98.25 187 LEU A C 1
ATOM 1476 O O . LEU A 1 187 ? -12.990 5.337 14.974 1.00 98.25 187 LEU A O 1
ATOM 1480 N N . SER A 1 188 ? -14.224 4.503 16.642 1.00 97.38 188 SER A N 1
ATOM 1481 C CA . SER A 1 188 ? -15.180 5.617 16.699 1.00 97.38 188 SER A CA 1
ATOM 1482 C C . SER A 1 188 ? -15.260 6.293 18.066 1.00 97.38 188 SER A C 1
ATOM 1484 O O . SER A 1 188 ? -16.049 7.223 18.246 1.00 97.38 188 SER A O 1
ATOM 1486 N N . ASN A 1 189 ? -14.438 5.867 19.031 1.00 96.31 189 ASN A N 1
ATOM 1487 C CA . ASN A 1 189 ? -14.461 6.411 20.380 1.00 96.31 189 ASN A CA 1
ATOM 1488 C C . ASN A 1 189 ? -13.915 7.855 20.412 1.00 96.31 189 ASN A C 1
ATOM 1490 O O . ASN A 1 189 ? -12.707 8.055 20.247 1.00 96.31 189 ASN A O 1
ATOM 1494 N N . PRO A 1 190 ? -14.746 8.865 20.732 1.00 93.56 190 PRO A N 1
ATOM 1495 C CA . PRO A 1 190 ? -14.304 10.258 20.788 1.00 93.56 190 PRO A CA 1
ATOM 1496 C C . PRO A 1 190 ? -13.315 10.541 21.932 1.00 93.56 190 PRO A C 1
ATOM 1498 O O . PRO A 1 190 ? -12.589 11.531 21.881 1.00 93.56 190 PRO A O 1
ATOM 1501 N N . GLU A 1 191 ? -13.256 9.688 22.960 1.00 93.62 191 GLU A N 1
ATOM 1502 C CA . GLU A 1 191 ? -12.276 9.773 24.052 1.00 93.62 191 GLU A CA 1
ATOM 1503 C C . GLU A 1 191 ? -10.935 9.109 23.694 1.00 93.62 191 GLU A C 1
ATOM 1505 O 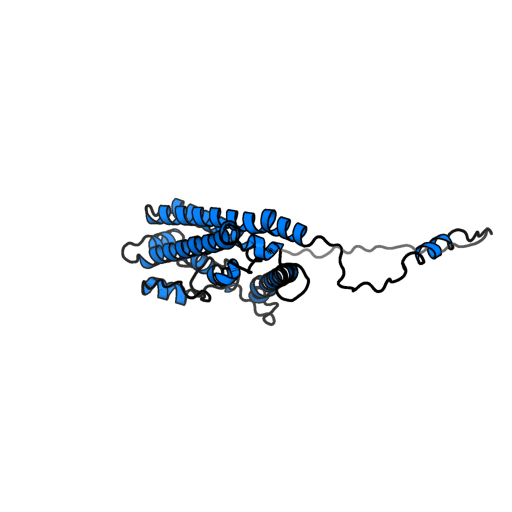O . GLU A 1 191 ? -9.931 9.342 24.368 1.00 93.62 191 GLU A O 1
ATOM 1510 N N . LYS A 1 192 ? -10.901 8.291 22.632 1.00 90.31 192 LYS A N 1
ATOM 1511 C CA . LYS A 1 192 ? -9.702 7.609 22.121 1.00 90.31 192 LYS A CA 1
ATOM 1512 C C . LYS A 1 192 ? -9.568 7.787 20.599 1.00 90.31 192 LYS A C 1
ATOM 1514 O O . LYS A 1 192 ? -9.488 6.795 19.876 1.00 90.31 192 LYS A O 1
ATOM 1519 N N . PRO A 1 193 ? -9.474 9.032 20.096 1.00 94.81 193 PRO A N 1
ATOM 1520 C CA . PRO A 1 193 ? -9.473 9.302 18.657 1.00 94.81 193 PRO A CA 1
ATOM 1521 C C . PRO A 1 193 ? -8.214 8.791 17.937 1.00 94.81 193 PRO A C 1
ATOM 1523 O O . PRO A 1 193 ? -8.164 8.792 16.713 1.00 94.81 193 PRO A O 1
ATOM 1526 N N . GLY A 1 194 ? -7.186 8.355 18.677 1.00 97.38 194 GLY A N 1
ATOM 1527 C CA . GLY A 1 194 ? -5.904 7.923 18.122 1.00 97.38 194 GLY A CA 1
ATOM 1528 C C . GLY A 1 194 ? -6.019 6.815 17.073 1.00 97.38 194 GLY A C 1
ATOM 1529 O O . GLY A 1 194 ? -5.313 6.884 16.074 1.00 97.38 194 GLY A O 1
ATOM 1530 N N . TYR A 1 195 ? -6.923 5.841 17.248 1.00 98.25 195 TYR A N 1
ATOM 1531 C CA . TYR A 1 195 ? -7.106 4.764 16.265 1.00 98.25 195 TYR A CA 1
ATOM 1532 C C . TYR A 1 195 ? -7.645 5.298 14.934 1.00 98.25 195 TYR A C 1
ATOM 1534 O O . TYR A 1 195 ? -7.076 5.008 13.884 1.00 98.25 195 TYR A O 1
ATOM 1542 N N . GLN A 1 196 ? -8.701 6.117 14.980 1.00 97.88 196 GLN A N 1
ATOM 1543 C CA . GLN A 1 196 ? -9.282 6.736 13.786 1.00 97.88 196 GLN A CA 1
ATOM 1544 C C . GLN A 1 196 ? -8.280 7.661 13.092 1.00 97.88 196 GLN A C 1
ATOM 1546 O O . GLN A 1 196 ? -8.058 7.540 11.891 1.00 97.88 196 GLN A O 1
ATOM 1551 N N . ASN A 1 197 ? -7.619 8.529 13.861 1.00 98.31 197 ASN A N 1
ATOM 1552 C CA . ASN A 1 197 ? -6.664 9.479 13.305 1.00 98.31 197 ASN A CA 1
ATOM 1553 C C . ASN A 1 197 ? -5.464 8.768 12.663 1.00 98.31 197 ASN A C 1
ATOM 1555 O O . ASN A 1 197 ? -4.956 9.225 11.641 1.00 98.31 197 ASN A O 1
ATOM 1559 N N . TYR A 1 198 ? -4.994 7.660 13.251 1.00 98.56 198 TYR A N 1
ATOM 1560 C CA . TYR A 1 198 ? -3.868 6.917 12.690 1.00 98.56 198 TYR A CA 1
ATOM 1561 C C . TYR A 1 198 ? -4.254 6.151 11.423 1.00 98.56 198 TYR A C 1
ATOM 1563 O O . TYR A 1 198 ? -3.514 6.187 10.442 1.00 98.56 198 TYR A O 1
ATOM 1571 N N . LEU A 1 199 ? -5.444 5.542 11.407 1.00 98.62 199 LEU A N 1
ATOM 1572 C CA . LEU A 1 199 ? -6.049 4.965 10.206 1.00 98.62 199 LEU A CA 1
ATOM 1573 C C . LEU A 1 199 ? -6.103 6.000 9.065 1.00 98.62 199 LEU A C 1
ATOM 1575 O O . LEU A 1 199 ? -5.612 5.738 7.966 1.00 98.62 199 LEU A O 1
ATOM 1579 N N . GLU A 1 200 ? -6.633 7.198 9.329 1.00 98.56 200 GLU A N 1
ATOM 1580 C CA . GLU A 1 200 ? -6.688 8.289 8.347 1.00 98.56 200 GLU A CA 1
ATOM 1581 C C . GLU A 1 200 ? -5.297 8.752 7.894 1.00 98.56 200 GLU A C 1
ATOM 1583 O O . GLU A 1 200 ? -5.106 9.035 6.707 1.00 98.56 200 GLU A O 1
ATOM 1588 N N . ALA A 1 201 ? -4.325 8.826 8.810 1.00 98.50 201 ALA A N 1
ATOM 1589 C CA . ALA A 1 201 ? -2.955 9.230 8.505 1.00 98.50 201 ALA A CA 1
ATOM 1590 C C . ALA A 1 201 ? -2.246 8.224 7.585 1.00 98.50 201 ALA A C 1
ATOM 1592 O O . ALA A 1 201 ? -1.618 8.637 6.610 1.00 98.50 201 ALA A O 1
ATOM 1593 N N . ILE A 1 202 ? -2.384 6.918 7.850 1.00 98.69 202 ILE A N 1
ATOM 1594 C CA . ILE A 1 202 ? -1.809 5.865 7.001 1.00 98.69 202 ILE A CA 1
ATOM 1595 C C . ILE A 1 202 ? -2.403 5.940 5.592 1.00 98.69 202 ILE A C 1
ATOM 1597 O O . ILE A 1 202 ? -1.657 5.952 4.615 1.00 98.69 202 ILE A O 1
ATOM 1601 N N . VAL A 1 203 ? -3.731 6.036 5.471 1.00 98.81 203 VAL A N 1
ATOM 1602 C CA . VAL A 1 203 ? -4.393 6.079 4.158 1.00 98.81 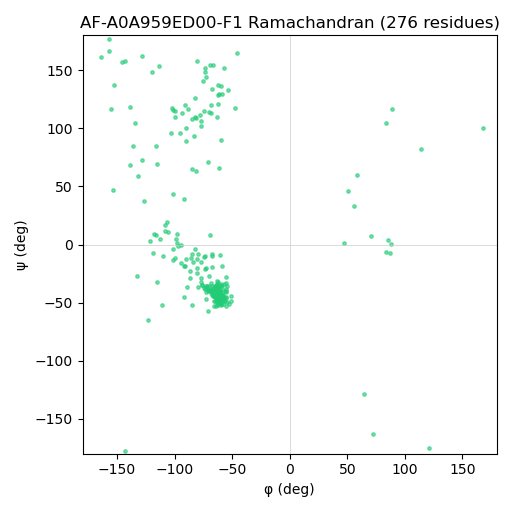203 VAL A CA 1
ATOM 1603 C C . VAL A 1 203 ? -4.014 7.341 3.374 1.00 98.81 203 VAL A C 1
ATOM 1605 O O . VAL A 1 203 ? -3.773 7.253 2.170 1.00 98.81 203 VAL A O 1
ATOM 1608 N N . ALA A 1 204 ? -3.894 8.499 4.038 1.00 98.56 204 ALA A N 1
ATOM 1609 C CA . ALA A 1 204 ? -3.394 9.725 3.405 1.00 98.56 204 ALA A CA 1
ATOM 1610 C C . ALA A 1 204 ? -1.956 9.580 2.888 1.00 98.56 204 ALA A C 1
ATOM 1612 O O . ALA A 1 204 ? -1.686 9.958 1.748 1.00 98.56 204 ALA A O 1
ATOM 1613 N N . ASP A 1 205 ? -1.037 9.042 3.703 1.00 98.38 205 ASP A N 1
ATOM 1614 C CA . ASP A 1 205 ? 0.350 8.826 3.271 1.00 98.38 205 ASP A CA 1
ATOM 1615 C C . ASP A 1 205 ? 0.388 7.886 2.064 1.00 98.38 205 ASP A C 1
ATOM 1617 O O . ASP A 1 205 ? 1.027 8.193 1.060 1.00 98.38 205 ASP A O 1
ATOM 1621 N N . MET A 1 206 ? -0.366 6.784 2.103 1.00 98.75 206 MET A N 1
ATOM 1622 C CA . MET A 1 206 ? -0.421 5.838 0.991 1.00 98.75 206 MET A CA 1
ATOM 1623 C C . MET A 1 206 ? -0.929 6.485 -0.302 1.00 98.75 206 MET A C 1
ATOM 1625 O O . MET A 1 206 ? -0.282 6.345 -1.339 1.00 98.75 206 MET A O 1
ATOM 1629 N N . GLU A 1 207 ? -2.033 7.236 -0.265 1.00 98.69 207 GLU A N 1
ATOM 1630 C CA . GLU A 1 207 ? -2.524 7.964 -1.443 1.00 98.69 207 GLU A CA 1
ATOM 1631 C C . GLU A 1 207 ? -1.471 8.957 -1.968 1.00 98.69 207 GLU A C 1
ATOM 1633 O O . GLU A 1 207 ? -1.192 8.991 -3.169 1.00 98.69 207 GLU A O 1
ATOM 1638 N N . GLN A 1 208 ? -0.811 9.703 -1.074 1.00 98.50 208 GLN A N 1
ATOM 1639 C CA . GLN A 1 208 ? 0.235 10.655 -1.442 1.00 98.50 208 GLN A CA 1
ATOM 1640 C C . GLN A 1 208 ? 1.419 9.976 -2.148 1.00 98.50 208 GLN A C 1
ATOM 1642 O O . GLN A 1 208 ? 1.838 10.437 -3.215 1.00 98.50 208 GLN A O 1
ATOM 1647 N N . GLN A 1 209 ? 1.967 8.896 -1.581 1.00 98.50 209 GLN A N 1
ATOM 1648 C CA . GLN A 1 209 ? 3.126 8.218 -2.172 1.00 98.50 209 GLN A CA 1
ATOM 1649 C C . GLN A 1 209 ? 2.755 7.480 -3.461 1.00 98.50 209 GLN A C 1
ATOM 1651 O O . GLN A 1 209 ? 3.504 7.519 -4.437 1.00 98.50 209 GLN A O 1
ATOM 1656 N N . GLY A 1 210 ? 1.574 6.854 -3.506 1.00 98.50 210 GLY A N 1
ATOM 1657 C CA . GLY A 1 210 ? 1.055 6.228 -4.722 1.00 98.50 210 GLY A CA 1
ATOM 1658 C C . GLY A 1 210 ? 0.928 7.234 -5.868 1.00 98.50 210 GLY A C 1
ATOM 1659 O O . GLY A 1 210 ? 1.302 6.929 -7.009 1.00 98.50 210 GLY A O 1
ATOM 1660 N N . LEU A 1 211 ? 0.469 8.451 -5.564 1.00 98.69 211 LEU A N 1
ATOM 1661 C CA . LEU A 1 211 ? 0.338 9.525 -6.543 1.00 98.69 211 LEU A CA 1
ATOM 1662 C C . LEU A 1 211 ? 1.698 10.056 -6.993 1.00 98.69 211 LEU A C 1
ATOM 1664 O O . LEU A 1 211 ? 1.877 10.318 -8.183 1.00 98.69 211 LEU A O 1
ATOM 1668 N N . ALA A 1 212 ? 2.663 10.183 -6.077 1.00 98.75 212 ALA A N 1
ATOM 1669 C CA . ALA A 1 212 ? 4.030 10.576 -6.413 1.00 98.75 212 ALA A CA 1
ATOM 1670 C C . ALA A 1 212 ? 4.658 9.605 -7.426 1.00 98.75 212 ALA A C 1
ATOM 1672 O O . ALA A 1 212 ? 5.224 10.038 -8.428 1.00 98.75 212 ALA A O 1
ATOM 1673 N N . VAL A 1 213 ? 4.468 8.295 -7.244 1.00 98.81 213 VAL A N 1
ATOM 1674 C CA . VAL A 1 213 ? 4.957 7.284 -8.195 1.00 98.81 213 VAL A CA 1
ATOM 1675 C C . VAL A 1 213 ? 4.287 7.415 -9.562 1.00 98.81 213 VAL A C 1
ATOM 1677 O O . VAL A 1 213 ? 4.971 7.393 -10.587 1.00 98.81 213 VAL A O 1
ATOM 1680 N N . LEU A 1 214 ? 2.962 7.591 -9.605 1.00 98.81 214 LEU A N 1
ATOM 1681 C CA . LEU A 1 214 ? 2.241 7.763 -10.869 1.00 98.81 214 LEU A CA 1
ATOM 1682 C C . LEU A 1 214 ? 2.699 9.020 -11.626 1.00 98.81 214 LEU A C 1
ATOM 1684 O O . LEU A 1 214 ? 2.932 8.949 -12.835 1.00 98.81 214 LEU A O 1
ATOM 1688 N N . LYS A 1 215 ? 2.887 10.139 -10.918 1.00 98.75 215 LYS A N 1
ATOM 1689 C CA . LYS A 1 215 ? 3.416 11.387 -11.486 1.00 98.75 215 LYS A CA 1
ATOM 1690 C C . LYS A 1 215 ? 4.846 11.235 -11.982 1.00 98.75 215 LYS A C 1
ATOM 1692 O O . LYS A 1 215 ? 5.130 11.647 -13.105 1.00 98.75 215 LYS A O 1
ATOM 1697 N N . GLY A 1 216 ? 5.705 10.562 -11.217 1.00 98.81 216 GLY A N 1
ATOM 1698 C CA . GLY A 1 216 ? 7.070 10.236 -11.629 1.00 98.81 216 GLY A CA 1
ATOM 1699 C C . GLY A 1 216 ? 7.111 9.567 -13.008 1.00 98.81 216 GLY A C 1
ATOM 1700 O O . GLY A 1 216 ? 7.884 9.935 -13.896 1.00 98.81 216 GLY A O 1
ATOM 1701 N N . TRP A 1 217 ? 6.195 8.620 -13.224 1.00 98.62 217 TRP A N 1
ATOM 1702 C CA . TRP A 1 217 ? 6.045 7.927 -14.498 1.00 98.62 217 TRP A CA 1
ATOM 1703 C C . TRP A 1 217 ? 5.430 8.782 -15.617 1.00 98.62 217 TRP A C 1
ATOM 1705 O O . TRP A 1 217 ? 5.939 8.747 -16.740 1.00 98.62 217 TRP A O 1
ATOM 1715 N N . GLN A 1 218 ? 4.332 9.497 -15.353 1.00 98.06 218 GLN A N 1
ATOM 1716 C CA . GLN A 1 218 ? 3.533 10.168 -16.391 1.00 98.06 218 GLN A CA 1
ATOM 1717 C C . GLN A 1 218 ? 3.988 11.595 -16.714 1.00 98.06 218 GLN A C 1
ATOM 1719 O O . GLN A 1 218 ? 3.915 12.014 -17.868 1.00 98.06 218 GLN A O 1
ATOM 1724 N N . GLU A 1 219 ? 4.429 12.342 -15.707 1.00 97.31 219 GLU A N 1
ATOM 1725 C CA . GLU A 1 219 ? 4.609 13.796 -15.768 1.00 97.31 219 GLU A CA 1
ATOM 1726 C C . GLU A 1 219 ? 6.080 14.204 -15.620 1.00 97.31 219 GLU A C 1
ATOM 1728 O O . GLU A 1 219 ? 6.518 15.165 -16.250 1.00 97.31 219 GLU A O 1
ATOM 1733 N N . GLU A 1 220 ? 6.869 13.452 -14.850 1.00 97.50 220 GLU A N 1
ATOM 1734 C CA . GLU A 1 220 ? 8.252 13.822 -14.496 1.00 97.50 220 GLU A CA 1
ATOM 1735 C C . GLU A 1 220 ? 9.312 13.142 -15.382 1.00 97.50 220 GLU A C 1
ATOM 1737 O O . GLU A 1 220 ? 10.515 13.248 -15.151 1.00 97.50 220 GLU A O 1
ATOM 1742 N N . GLY A 1 221 ? 8.874 12.479 -16.456 1.00 97.06 221 GLY A N 1
ATOM 1743 C CA . GLY A 1 221 ? 9.746 12.010 -17.534 1.00 97.06 221 GLY A CA 1
ATOM 1744 C C . GLY A 1 221 ? 10.402 10.646 -17.313 1.00 97.06 221 GLY A C 1
ATOM 1745 O O . GLY A 1 221 ? 11.151 10.206 -18.189 1.00 97.06 221 GLY A O 1
ATOM 1746 N N . TYR A 1 222 ? 10.102 9.925 -16.223 1.00 98.62 222 TYR A N 1
ATOM 1747 C CA . TYR A 1 222 ? 10.722 8.616 -15.985 1.00 98.62 222 TYR A CA 1
ATOM 1748 C C . TYR A 1 222 ? 10.390 7.590 -17.074 1.00 98.62 222 TYR A C 1
ATOM 1750 O O . TYR A 1 222 ? 11.241 6.778 -17.436 1.00 98.62 222 TYR A O 1
ATOM 1758 N N . ARG A 1 223 ? 9.197 7.669 -17.678 1.00 98.44 223 ARG A N 1
ATOM 1759 C CA . ARG A 1 223 ? 8.855 6.870 -18.862 1.00 98.44 223 ARG A CA 1
ATOM 1760 C C . ARG A 1 223 ? 9.923 6.984 -19.955 1.00 98.44 223 ARG A C 1
ATOM 1762 O O . ARG A 1 223 ? 10.367 5.965 -20.477 1.00 98.44 223 ARG A O 1
ATOM 1769 N N . GLU A 1 224 ? 10.354 8.198 -20.295 1.00 98.44 224 GLU A N 1
ATOM 1770 C CA . GLU A 1 224 ? 11.366 8.412 -21.335 1.00 98.44 224 GLU A CA 1
ATOM 1771 C C . GLU A 1 224 ? 12.732 7.867 -20.915 1.00 98.44 224 GLU A C 1
ATOM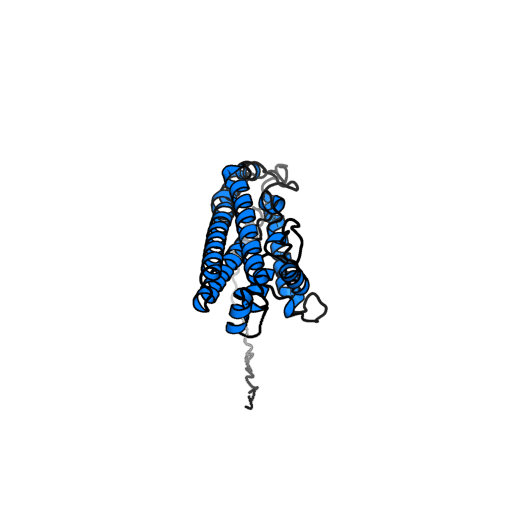 1773 O O . GLU A 1 224 ? 13.415 7.227 -21.718 1.00 98.44 224 GLU A O 1
ATOM 1778 N N . THR A 1 225 ? 13.112 8.054 -19.650 1.00 98.06 225 THR A N 1
ATOM 1779 C CA . THR A 1 225 ? 14.321 7.447 -19.079 1.00 98.06 225 THR A CA 1
ATOM 1780 C C . THR A 1 225 ? 14.292 5.928 -19.242 1.00 98.06 225 THR A C 1
ATOM 1782 O O . THR A 1 225 ? 15.242 5.341 -19.757 1.00 98.06 225 THR A O 1
ATOM 1785 N N . PHE A 1 226 ? 13.177 5.289 -18.889 1.00 98.19 226 PHE A N 1
ATOM 1786 C CA . PHE A 1 226 ? 13.008 3.845 -18.972 1.00 98.19 226 PHE A CA 1
ATOM 1787 C C . PHE A 1 226 ? 13.058 3.324 -20.417 1.00 98.19 226 PHE A C 1
ATOM 1789 O O . PHE A 1 226 ? 13.805 2.390 -20.706 1.00 98.19 226 PHE A O 1
ATOM 1796 N N . ILE A 1 227 ? 12.324 3.917 -21.365 1.00 97.81 227 ILE A N 1
ATOM 1797 C CA . ILE A 1 227 ? 12.294 3.379 -22.740 1.00 97.81 227 ILE A CA 1
ATOM 1798 C C . ILE A 1 227 ? 13.614 3.573 -23.494 1.00 97.81 227 ILE A C 1
ATOM 1800 O O . ILE A 1 227 ? 13.909 2.811 -24.415 1.00 97.81 227 ILE A O 1
ATOM 1804 N N . ASN A 1 228 ? 14.397 4.596 -23.136 1.00 96.38 228 ASN A N 1
ATOM 1805 C CA . ASN A 1 228 ? 15.667 4.902 -23.795 1.00 96.38 228 ASN A CA 1
ATOM 1806 C C . ASN A 1 228 ? 16.866 4.185 -23.149 1.00 96.38 228 ASN A C 1
ATOM 1808 O O . ASN A 1 228 ? 17.937 4.137 -23.752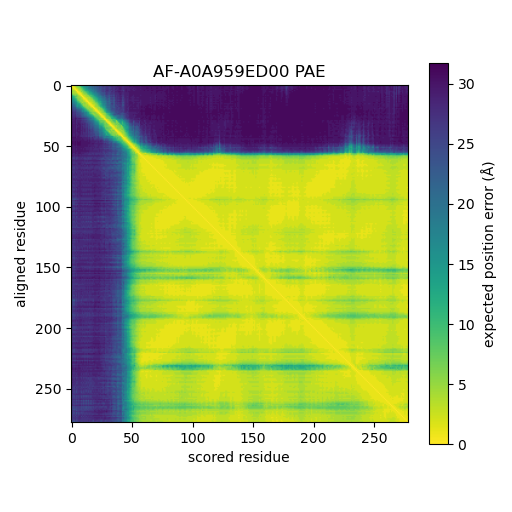 1.00 96.38 228 ASN A O 1
ATOM 1812 N N . ASN A 1 229 ? 16.701 3.592 -21.964 1.00 94.81 229 ASN A N 1
ATOM 1813 C CA . ASN A 1 229 ? 17.759 2.895 -21.234 1.00 94.81 229 ASN A CA 1
ATOM 1814 C C . ASN A 1 229 ? 17.921 1.432 -21.699 1.00 94.81 229 ASN A C 1
ATOM 1816 O O . ASN A 1 229 ? 17.650 0.467 -20.979 1.00 94.81 229 ASN A O 1
ATOM 1820 N N . THR A 1 230 ? 18.325 1.284 -22.961 1.00 92.44 230 THR A N 1
ATOM 1821 C CA . THR A 1 230 ? 18.561 -0.003 -23.628 1.00 92.44 230 THR A CA 1
ATOM 1822 C C . THR A 1 230 ? 19.917 -0.610 -23.282 1.00 92.44 230 THR A C 1
ATOM 1824 O O . THR A 1 230 ? 20.867 0.096 -22.956 1.00 92.44 230 THR A O 1
ATOM 1827 N N . GLY A 1 231 ? 20.035 -1.924 -23.444 1.00 87.75 231 GLY A N 1
ATOM 1828 C CA . GLY A 1 231 ? 21.242 -2.700 -23.185 1.00 87.75 231 GLY A CA 1
ATOM 1829 C C . GLY A 1 231 ? 21.010 -3.781 -22.130 1.00 87.75 231 GLY A C 1
ATOM 1830 O O . GLY A 1 231 ? 19.892 -4.010 -21.676 1.00 87.75 231 GLY A O 1
ATOM 1831 N N . ALA A 1 232 ? 22.090 -4.465 -21.757 1.00 83.31 232 ALA A N 1
ATOM 1832 C CA . ALA A 1 232 ? 22.083 -5.542 -20.760 1.00 83.31 232 ALA A CA 1
ATOM 1833 C C . ALA A 1 232 ? 22.956 -5.227 -19.531 1.00 83.31 232 ALA A C 1
ATOM 1835 O O . ALA A 1 232 ? 23.232 -6.108 -18.719 1.00 83.31 232 ALA A O 1
ATOM 1836 N N . ALA A 1 233 ? 23.446 -3.989 -19.420 1.00 85.56 233 ALA A N 1
ATOM 1837 C CA . ALA A 1 233 ? 24.247 -3.568 -18.279 1.00 85.56 233 ALA A CA 1
ATOM 1838 C C . ALA A 1 233 ? 23.384 -3.501 -17.011 1.00 85.56 233 ALA A C 1
ATOM 1840 O O . ALA A 1 233 ? 22.178 -3.268 -17.085 1.00 85.56 233 ALA A O 1
ATOM 1841 N N . ALA A 1 234 ? 24.006 -3.647 -15.840 1.00 83.75 234 ALA A N 1
ATOM 1842 C CA . ALA A 1 234 ? 23.314 -3.397 -14.580 1.00 83.75 234 ALA A CA 1
ATOM 1843 C C . ALA A 1 234 ? 22.691 -1.988 -14.590 1.00 83.75 234 ALA A C 1
ATOM 1845 O O . ALA A 1 234 ? 23.340 -1.023 -14.993 1.00 83.75 234 ALA A O 1
ATOM 1846 N N . GLY A 1 235 ? 21.426 -1.891 -14.181 1.00 87.25 235 GLY A N 1
ATOM 1847 C CA . GLY A 1 235 ? 20.653 -0.648 -14.229 1.00 87.25 235 GLY A CA 1
ATOM 1848 C C . GLY A 1 235 ? 19.990 -0.339 -15.578 1.00 87.25 235 GLY A C 1
ATOM 1849 O O . GLY A 1 235 ? 19.204 0.599 -15.631 1.00 87.25 235 GLY A O 1
ATOM 1850 N N . ALA A 1 236 ? 20.234 -1.112 -16.647 1.00 93.88 236 ALA A N 1
ATOM 1851 C CA . ALA A 1 236 ? 19.446 -1.021 -17.882 1.00 93.88 236 ALA A CA 1
ATOM 1852 C C . ALA A 1 236 ? 18.000 -1.492 -17.648 1.00 93.88 236 ALA A C 1
ATOM 1854 O O . ALA A 1 236 ? 17.754 -2.335 -16.783 1.00 93.88 236 ALA A O 1
ATOM 1855 N N . SER A 1 237 ? 17.039 -1.018 -18.445 1.00 96.12 237 SER A N 1
ATOM 1856 C CA . SER A 1 237 ? 15.608 -1.296 -18.225 1.00 96.12 237 SER A CA 1
ATOM 1857 C C . SER A 1 237 ? 15.255 -2.782 -18.236 1.00 96.12 237 SER A C 1
ATOM 1859 O O . SER A 1 237 ? 14.430 -3.225 -17.438 1.00 96.12 237 SER A O 1
ATOM 1861 N N . LEU A 1 238 ? 15.924 -3.583 -19.073 1.00 94.62 238 LEU A N 1
ATOM 1862 C CA . LEU A 1 238 ? 15.759 -5.038 -19.045 1.00 94.62 238 LEU A CA 1
ATOM 1863 C C . LEU A 1 238 ? 16.231 -5.632 -17.711 1.00 94.62 238 LEU A C 1
ATOM 1865 O O . LEU A 1 238 ? 15.534 -6.457 -17.124 1.00 94.62 238 LEU A O 1
ATOM 1869 N N . SER A 1 239 ? 17.392 -5.202 -17.215 1.00 94.94 239 SER A N 1
ATOM 1870 C CA . SER A 1 239 ? 17.919 -5.650 -15.926 1.00 94.94 239 SER A CA 1
ATOM 1871 C C . SER A 1 239 ? 17.021 -5.217 -14.770 1.00 94.94 239 SER A C 1
ATOM 1873 O O . SER A 1 239 ? 16.781 -6.025 -13.882 1.00 94.94 239 SER A O 1
ATOM 1875 N N . LEU A 1 240 ? 16.472 -3.996 -14.793 1.00 96.75 240 LEU A N 1
ATOM 1876 C CA . LEU A 1 240 ? 15.525 -3.523 -13.776 1.00 96.75 240 LEU A CA 1
ATOM 1877 C C . LEU A 1 240 ? 14.275 -4.408 -13.708 1.00 96.75 240 LEU A C 1
ATOM 1879 O O . LEU A 1 240 ? 13.909 -4.844 -12.617 1.00 96.75 240 LEU A O 1
ATOM 1883 N N . LEU A 1 241 ? 13.672 -4.721 -14.862 1.00 96.69 241 LEU A N 1
ATOM 1884 C CA . LEU A 1 241 ? 12.497 -5.594 -14.945 1.00 96.69 241 LEU A CA 1
ATOM 1885 C C . LEU A 1 241 ? 12.781 -6.992 -14.393 1.00 96.69 241 LEU A C 1
ATOM 1887 O O . LEU A 1 241 ? 12.028 -7.492 -13.561 1.00 96.69 241 LEU A O 1
ATOM 1891 N N . ILE A 1 242 ? 13.859 -7.629 -14.854 1.00 95.56 242 ILE A N 1
ATOM 1892 C CA . ILE A 1 242 ? 14.177 -9.007 -14.462 1.00 95.56 242 ILE A CA 1
ATOM 1893 C C . ILE A 1 242 ? 14.583 -9.085 -12.991 1.00 95.56 242 ILE A C 1
ATOM 1895 O O . ILE A 1 242 ? 14.134 -9.990 -12.287 1.00 95.56 242 ILE A O 1
ATOM 1899 N N . ASN A 1 243 ? 15.388 -8.136 -12.511 1.00 96.50 243 ASN A N 1
ATOM 1900 C CA . ASN A 1 243 ? 15.831 -8.120 -11.121 1.00 96.50 243 ASN A CA 1
ATOM 1901 C C . ASN A 1 243 ? 14.650 -7.948 -10.170 1.00 96.50 243 ASN A C 1
ATOM 1903 O O . ASN A 1 243 ? 14.527 -8.723 -9.226 1.00 96.50 243 ASN A O 1
ATOM 1907 N N . ASN A 1 244 ? 13.760 -6.992 -10.443 1.00 97.75 244 ASN A N 1
ATOM 1908 C CA . ASN A 1 244 ? 12.614 -6.741 -9.578 1.00 97.75 244 ASN A CA 1
ATOM 1909 C C . ASN A 1 244 ? 11.549 -7.841 -9.652 1.00 97.75 244 ASN A C 1
ATOM 1911 O O . ASN A 1 244 ? 10.970 -8.197 -8.627 1.00 97.75 244 ASN A O 1
ATOM 1915 N N . LEU A 1 245 ? 11.328 -8.439 -10.828 1.00 97.06 245 LEU A N 1
ATOM 1916 C CA . LEU A 1 245 ? 10.485 -9.630 -10.947 1.00 97.06 245 LEU A CA 1
ATOM 1917 C C . LEU A 1 245 ? 11.036 -10.777 -10.090 1.00 97.06 245 LEU A C 1
ATOM 1919 O O . LEU A 1 245 ? 10.285 -11.417 -9.353 1.00 97.06 245 LEU A O 1
ATOM 1923 N N . ASN A 1 246 ? 12.344 -11.037 -10.180 1.00 97.88 246 ASN A N 1
ATOM 1924 C CA . ASN A 1 246 ? 12.991 -12.097 -9.417 1.00 97.88 246 ASN A CA 1
ATOM 1925 C C . ASN A 1 246 ? 12.971 -11.809 -7.911 1.00 97.88 246 ASN A C 1
ATOM 1927 O O . ASN A 1 246 ? 12.644 -12.692 -7.128 1.00 97.88 246 ASN A O 1
ATOM 1931 N N . GLU A 1 247 ? 13.272 -10.577 -7.500 1.00 97.19 247 GLU A N 1
ATOM 1932 C CA . GLU A 1 247 ? 13.190 -10.167 -6.099 1.00 97.19 247 GLU A CA 1
ATOM 1933 C C . GLU A 1 247 ? 11.770 -10.347 -5.552 1.00 97.19 247 GLU A C 1
ATOM 1935 O O . GLU A 1 247 ? 11.585 -10.976 -4.512 1.00 97.19 247 GLU A O 1
ATOM 1940 N N . HIS A 1 248 ? 10.754 -9.874 -6.277 1.00 96.81 248 HIS A N 1
ATOM 1941 C CA . HIS A 1 248 ? 9.365 -10.013 -5.856 1.00 96.81 248 HIS A CA 1
ATOM 1942 C C . HIS A 1 248 ? 8.933 -11.485 -5.766 1.00 96.81 248 HIS A C 1
ATOM 1944 O O . HIS A 1 248 ? 8.279 -11.887 -4.801 1.00 96.81 248 HIS A O 1
ATOM 1950 N N . TYR A 1 249 ? 9.351 -12.317 -6.724 1.00 97.50 249 TYR A N 1
ATOM 1951 C CA . TYR A 1 249 ? 9.147 -13.764 -6.670 1.00 97.50 249 TYR A CA 1
ATOM 1952 C C . TYR A 1 249 ? 9.813 -14.399 -5.438 1.00 97.50 249 TYR A C 1
ATOM 1954 O O . TYR A 1 249 ? 9.192 -15.216 -4.753 1.00 97.50 249 TYR A O 1
ATOM 1962 N N . GLU A 1 250 ? 11.052 -14.016 -5.123 1.00 97.19 250 GLU A N 1
ATOM 1963 C CA . GLU A 1 250 ? 11.765 -14.506 -3.943 1.00 97.19 250 GLU A CA 1
ATOM 1964 C C . GLU A 1 250 ? 11.092 -14.065 -2.639 1.00 97.19 250 GLU A C 1
ATOM 1966 O O . GLU A 1 250 ? 10.976 -14.886 -1.731 1.00 97.19 250 GLU A O 1
ATOM 1971 N N . ILE A 1 251 ? 10.570 -12.836 -2.557 1.00 95.94 251 ILE A N 1
ATOM 1972 C CA . ILE A 1 251 ? 9.776 -12.359 -1.411 1.00 95.94 251 ILE A CA 1
ATOM 1973 C C . ILE A 1 251 ? 8.517 -13.218 -1.238 1.00 95.94 251 ILE A C 1
ATOM 1975 O O . ILE A 1 251 ? 8.234 -13.685 -0.136 1.00 95.94 251 ILE A O 1
ATOM 1979 N N . ILE A 1 252 ? 7.774 -13.501 -2.314 1.00 96.25 252 ILE A N 1
ATOM 1980 C CA . ILE A 1 252 ? 6.590 -14.373 -2.234 1.00 96.25 252 ILE A CA 1
ATOM 1981 C C . ILE A 1 252 ? 6.987 -15.767 -1.733 1.00 96.25 252 ILE A C 1
ATOM 1983 O O . ILE A 1 252 ? 6.418 -16.290 -0.773 1.00 96.25 252 ILE A O 1
ATOM 1987 N N . LYS A 1 253 ? 7.986 -16.379 -2.373 1.00 96.94 253 LYS A N 1
ATOM 1988 C CA . LYS A 1 253 ? 8.417 -17.744 -2.061 1.00 96.94 253 LYS A CA 1
ATOM 1989 C C . LYS A 1 253 ? 8.958 -17.857 -0.636 1.00 96.94 253 LYS A C 1
ATOM 1991 O O . LYS A 1 253 ? 8.609 -18.798 0.074 1.00 96.94 253 LYS A O 1
ATOM 1996 N N . ARG A 1 254 ? 9.837 -16.941 -0.229 1.00 96.12 254 ARG A N 1
ATOM 1997 C CA . ARG A 1 254 ? 10.559 -17.004 1.045 1.00 96.12 254 ARG A CA 1
ATOM 1998 C C . ARG A 1 254 ? 9.740 -16.423 2.187 1.00 96.12 254 ARG A C 1
ATOM 2000 O O . ARG A 1 254 ? 9.579 -17.111 3.190 1.00 96.12 254 ARG A O 1
ATOM 2007 N N . ASP A 1 255 ? 9.228 -15.208 2.029 1.00 95.25 255 ASP A N 1
ATOM 2008 C CA . ASP A 1 255 ? 8.685 -14.427 3.141 1.00 95.25 255 ASP A CA 1
ATOM 2009 C C . ASP A 1 255 ? 7.183 -14.664 3.308 1.00 95.25 255 ASP A C 1
ATOM 2011 O O . ASP A 1 255 ? 6.743 -14.955 4.414 1.00 95.25 255 ASP A O 1
ATOM 2015 N N . LYS A 1 256 ? 6.406 -14.660 2.216 1.00 95.81 256 LYS A N 1
ATOM 2016 C CA . LYS A 1 256 ? 4.944 -14.876 2.284 1.00 95.81 256 LYS A CA 1
ATOM 2017 C C . LYS A 1 256 ? 4.551 -16.336 2.498 1.00 95.81 256 LYS A C 1
ATOM 2019 O O . LYS A 1 256 ? 3.549 -16.620 3.143 1.00 95.81 256 LYS A O 1
ATOM 2024 N N . ILE A 1 257 ? 5.318 -17.271 1.933 1.00 96.56 257 ILE A N 1
ATOM 2025 C CA . ILE A 1 257 ? 5.009 -18.710 1.983 1.00 96.56 257 ILE A CA 1
ATOM 2026 C C . ILE A 1 257 ? 6.013 -19.454 2.861 1.00 96.56 257 ILE A C 1
ATOM 2028 O O . ILE A 1 257 ? 5.624 -20.200 3.759 1.00 96.56 257 ILE A O 1
ATOM 2032 N N . GLY A 1 258 ? 7.310 -19.281 2.606 1.00 97.19 258 GLY A N 1
ATOM 2033 C CA . GLY A 1 258 ? 8.369 -20.071 3.230 1.00 97.19 258 GLY A CA 1
ATOM 2034 C C . GLY A 1 258 ? 8.431 -19.935 4.750 1.00 97.19 258 GLY A C 1
ATOM 2035 O O . GLY A 1 258 ? 8.464 -20.956 5.439 1.00 97.19 258 GLY A O 1
ATOM 2036 N N . ILE A 1 259 ? 8.420 -18.699 5.261 1.00 97.00 259 ILE A N 1
ATOM 2037 C CA . ILE A 1 259 ? 8.487 -18.419 6.701 1.00 97.00 259 ILE A CA 1
ATOM 2038 C C . ILE A 1 259 ? 7.220 -18.931 7.408 1.00 97.00 259 ILE A C 1
ATOM 2040 O O . ILE A 1 259 ? 7.365 -19.737 8.331 1.00 97.00 259 ILE A O 1
ATOM 2044 N N . PRO A 1 260 ? 5.988 -18.574 6.985 1.00 96.75 260 PRO A N 1
ATOM 2045 C CA . PRO A 1 260 ? 4.797 -19.025 7.698 1.00 96.75 260 PRO A CA 1
ATOM 2046 C C . PRO A 1 260 ? 4.600 -20.541 7.660 1.00 96.75 260 PRO A C 1
ATOM 2048 O O . PRO A 1 260 ? 4.228 -21.144 8.666 1.00 96.75 260 PRO A O 1
ATOM 2051 N N . SER A 1 261 ? 4.916 -21.181 6.528 1.00 97.19 261 SER A N 1
ATOM 2052 C CA . SER A 1 261 ? 4.775 -22.636 6.359 1.00 97.19 261 SER A CA 1
ATOM 2053 C C . SER A 1 261 ? 5.832 -23.469 7.088 1.00 97.19 261 SER A C 1
ATOM 2055 O O . SER A 1 261 ? 5.705 -24.691 7.148 1.00 97.19 261 SER A O 1
ATOM 2057 N N . GLY A 1 262 ? 6.886 -22.851 7.622 1.00 96.62 262 GLY A N 1
ATOM 2058 C CA . GLY A 1 262 ? 7.973 -23.569 8.282 1.00 96.62 262 GLY A CA 1
ATOM 2059 C C . GLY A 1 262 ? 9.090 -24.053 7.352 1.00 96.62 262 GLY A C 1
ATOM 2060 O O . GLY A 1 262 ? 10.115 -24.552 7.822 1.00 96.62 262 GLY A O 1
ATOM 2061 N N . VAL A 1 263 ? 8.926 -23.925 6.030 1.00 96.50 263 VAL A N 1
ATOM 2062 C CA . VAL A 1 263 ? 9.863 -24.474 5.033 1.00 96.50 263 VAL A CA 1
ATOM 2063 C C . VAL A 1 263 ? 11.236 -23.804 5.110 1.00 96.50 263 VAL A C 1
ATOM 2065 O O . VAL A 1 263 ? 12.256 -24.475 4.951 1.00 96.50 263 VAL A O 1
ATOM 2068 N N . THR A 1 264 ? 11.288 -22.499 5.388 1.00 94.12 264 THR A N 1
ATOM 2069 C CA . THR A 1 264 ? 12.549 -21.739 5.509 1.00 94.12 264 THR A CA 1
ATOM 2070 C C . THR A 1 264 ? 13.051 -21.634 6.950 1.00 94.12 264 THR A C 1
ATOM 2072 O O . THR A 1 264 ? 14.119 -21.078 7.198 1.00 94.12 264 THR A O 1
ATOM 2075 N N . THR A 1 265 ? 12.318 -22.210 7.903 1.00 94.19 265 THR A N 1
ATOM 2076 C CA . THR A 1 265 ? 12.549 -22.090 9.350 1.00 94.19 265 THR A CA 1
ATOM 2077 C C . THR A 1 265 ? 12.638 -23.461 10.027 1.00 94.19 265 THR A C 1
ATOM 2079 O O . THR A 1 265 ? 12.183 -23.660 11.152 1.00 94.19 265 THR A O 1
ATOM 2082 N N . LEU A 1 266 ? 13.258 -24.430 9.341 1.00 95.50 266 LEU A N 1
ATOM 2083 C CA . LEU A 1 266 ? 13.561 -25.773 9.862 1.00 95.50 266 LEU A CA 1
ATOM 2084 C C . LEU A 1 266 ? 12.327 -26.540 10.384 1.00 95.50 266 LEU A C 1
ATOM 2086 O O . LEU A 1 266 ? 12.430 -27.331 11.319 1.00 95.50 266 LEU A O 1
ATOM 2090 N N . GLY A 1 267 ? 11.163 -26.317 9.771 1.00 95.50 267 GLY A N 1
ATOM 2091 C CA . GLY A 1 267 ? 9.891 -26.948 10.131 1.00 95.50 267 GLY A CA 1
ATOM 2092 C C . GLY A 1 267 ? 9.095 -26.216 11.215 1.00 95.50 267 GLY A C 1
ATOM 2093 O O . GLY A 1 267 ? 8.016 -26.681 11.574 1.00 95.50 267 GLY A O 1
ATOM 2094 N N . ILE A 1 268 ? 9.588 -25.085 11.733 1.00 97.00 268 ILE A N 1
ATOM 2095 C CA . ILE A 1 268 ? 8.869 -24.266 12.716 1.00 97.00 268 ILE A CA 1
ATOM 2096 C C . ILE A 1 268 ? 7.929 -23.313 11.975 1.00 97.00 268 ILE A C 1
ATOM 2098 O O . ILE A 1 268 ? 8.386 -22.361 11.349 1.00 97.00 268 ILE A O 1
ATOM 2102 N N . THR A 1 269 ? 6.624 -23.564 12.042 1.00 96.69 269 THR A N 1
ATOM 2103 C CA . THR A 1 269 ? 5.599 -22.715 11.416 1.00 96.69 269 THR A CA 1
ATOM 2104 C C . THR A 1 269 ? 5.417 -21.401 12.170 1.00 96.69 269 THR A C 1
ATOM 2106 O O . THR A 1 269 ? 5.414 -21.408 13.401 1.00 96.69 269 THR A O 1
ATOM 2109 N N . PHE A 1 270 ? 5.156 -20.319 11.437 1.00 96.50 270 PHE A N 1
ATOM 2110 C CA . PHE A 1 270 ? 4.828 -18.999 11.986 1.00 96.50 270 PHE A CA 1
ATOM 2111 C C . PHE A 1 270 ? 3.539 -18.457 11.344 1.00 96.50 270 PHE A C 1
ATOM 2113 O O . PHE A 1 270 ? 3.615 -17.590 10.469 1.00 96.50 270 PHE A O 1
ATOM 2120 N N . PRO A 1 271 ? 2.353 -18.997 11.691 1.00 94.75 271 PRO A N 1
ATOM 2121 C CA . PRO A 1 271 ? 1.085 -18.577 11.089 1.00 94.75 271 PRO A CA 1
ATOM 2122 C C . PRO A 1 271 ? 0.819 -17.074 11.214 1.00 94.75 271 PRO A C 1
ATOM 2124 O O . PRO A 1 271 ? 0.282 -16.474 10.294 1.00 94.75 271 PRO A O 1
ATOM 2127 N N . GLU A 1 272 ? 1.269 -16.454 12.304 1.00 93.81 272 GLU A N 1
ATOM 2128 C CA . GLU A 1 272 ? 1.156 -15.016 12.566 1.00 93.81 272 GLU A CA 1
ATOM 2129 C C . GLU A 1 272 ? 2.001 -14.139 11.628 1.00 93.81 272 GLU A C 1
ATOM 2131 O O . GLU A 1 272 ? 1.892 -12.918 11.654 1.00 93.81 272 GLU A O 1
ATOM 2136 N N . LYS A 1 273 ? 2.860 -14.748 10.801 1.00 94.94 273 LYS A N 1
ATOM 2137 C CA . LYS A 1 273 ? 3.666 -14.058 9.785 1.00 94.94 273 LYS A CA 1
ATOM 2138 C C . LYS A 1 273 ? 3.070 -14.136 8.381 1.00 94.94 273 LYS A C 1
ATOM 2140 O O . LYS A 1 273 ? 3.726 -13.721 7.426 1.00 94.94 273 LYS A O 1
ATOM 2145 N N . VAL A 1 274 ? 1.872 -14.704 8.235 1.00 95.62 274 VAL A N 1
ATOM 2146 C CA . VAL A 1 274 ? 1.126 -14.647 6.974 1.00 95.62 274 VAL A CA 1
ATOM 2147 C C . VAL A 1 274 ? 0.820 -13.183 6.647 1.00 95.62 274 VAL A C 1
ATOM 2149 O O . VAL A 1 274 ? 0.494 -12.386 7.520 1.00 95.62 274 VAL A O 1
ATOM 2152 N N . GLU A 1 275 ? 0.978 -12.807 5.384 1.00 96.12 275 GLU A N 1
ATOM 2153 C CA . GLU A 1 275 ? 0.543 -11.495 4.908 1.00 96.12 275 GLU A CA 1
ATOM 2154 C C . GLU A 1 275 ? -0.992 -11.419 4.939 1.00 96.12 275 GLU A C 1
ATOM 2156 O O . GLU A 1 275 ? -1.637 -12.344 4.447 1.00 96.12 275 GLU A O 1
ATOM 2161 N N . ALA A 1 276 ? -1.551 -10.321 5.465 1.00 95.44 276 ALA A N 1
ATOM 2162 C CA . ALA A 1 276 ? -2.985 -10.189 5.766 1.00 95.44 276 ALA A CA 1
ATOM 2163 C C . ALA A 1 276 ? -3.454 -11.277 6.753 1.00 95.44 276 ALA A C 1
ATOM 2165 O O . ALA A 1 276 ? -4.235 -12.165 6.410 1.00 95.44 276 ALA A O 1
ATOM 2166 N N . TYR A 1 277 ? -2.846 -11.281 7.942 1.00 96.81 277 TYR A N 1
ATOM 2167 C CA . TYR A 1 277 ? -3.070 -12.313 8.957 1.00 96.81 277 TYR A CA 1
ATOM 2168 C C . TYR A 1 277 ? -4.368 -12.102 9.742 1.00 96.81 277 TYR A C 1
ATOM 2170 O O . TYR A 1 277 ? -4.977 -13.096 10.148 1.00 96.81 277 TYR A O 1
ATOM 2178 N N . TYR A 1 278 ? -4.724 -10.843 10.014 1.00 96.62 278 TYR A N 1
ATOM 2179 C CA . TYR A 1 278 ? -5.865 -10.490 10.859 1.00 96.62 278 TYR A CA 1
ATOM 2180 C C . TYR A 1 278 ? -7.185 -10.591 10.085 1.00 96.62 278 TYR A C 1
ATOM 2182 O O . TYR A 1 278 ? -8.188 -10.959 10.737 1.00 96.62 278 TYR A O 1
#

Mean predicted aligned error: 11.03 Å

Foldseek 3Di:
DDDDDDDDDDDDDDDDDDDDDDDDDDDDDPPPVVVVVVVVPPPDDDPPVDPPQDDPDLLLVVLLCCLVVQALVLLVQLLVLLVQLLVLLVVCQVPPDLVSLVSNVVSLVSNVVSCLSNQLLCDFLNVVLVLCLLAPPPDADVVVLVVCQVVVPQPSVPSHHRNAHSNVLLCLSDNPDDDNVVSSCQCHPPVRVSSSVNNSSRSVVNSVSSVSSSCSSPPVCVSVVQSPQDGDDCVGNVNSNVVSNVVSVCCCVCQQDCAQCCNNPVRDHDLSRHGSSD

Secondary structure (DSSP, 8-state):
-------------------------------SSSTTTSTTSSS--------TT-----HHHHHHHHIIIIIHHHHHHHHHHHHHHHHHHHHHHHS--HHHHHHHHHHHHHHHHHHHTTTT--STHHHHTTHHHHHH-SS--HHHHHHHHHH-------SS-SSSHHHHHHIIIIISSSSHHHHHHHHH-TT-THHHHHHHHHHHHHHHHHHHHHHHHHTSSHHHHHHH--SSSTTSHHHHHHHHHHHHHHHIIIIIIIHHHTTTTTT---GGGSSS--

pLDDT: mean 86.45, std 21.14, range [28.91, 98.94]

Radius of gyration: 29.33 Å; Cα contacts (8 Å, |Δi|>4): 296; chains: 1; bounding box: 54×81×72 Å

Sequence (278 aa):
MNYNLNPNLNLNLNLNLNKTTPMLSKYFPHSLIVLSGILLLSACSEDKGGNPCESDFEQKSLFANVADNIIIPGYSRLNGELSNLRLATELFAQTPSLPQLDNLRSAFVDSYTQWQRVAQFEFGPAEEQMLRSRFNNFPVNPQEVEAKVQSGDFDLSNPDTYDKGFPALDYLLYGIAESDELVLDLLSNPEKPGYQNYLEAIVADMEQQGLAVLKGWQEEGYRETFINNTGAAAGASLSLLINNLNEHYEIIKRDKIGIPSGVTTLGITFPEKVEAYY